Protein AF-A0A0S8H1Z4-F1 (afdb_monomer_lite)

Secondary structure (DSSP, 8-state):
-----PPPPS--HHHHHHHHHTTS---PPP------------------HHHHHHHHHHHHHTTSS--HHHHHHHHHTTS-S-TTSTTTTGGG-TT----HHHHHHHHTT---HHHHHHHHHHHHHHHHHTTPPPPHHHHHHHHHHHTT---HHHHHHHHHHHHHHHHHHHHHHHHHHHHHHHHHHHHHHHHHHHHHHHHHTT-TT-SEEEEEESSTT-BPPPHHHHHTTTT-SS-EEEGGGEEEETTEEEETTT--EEEEEEEPPPEESSSSEEEEEEEEEEETTEEEEEEEEEEEETTEEEEEEEEEEEE-

pLDDT: mean 75.18, std 25.49, range [25.2, 98.44]

Foldseek 3Di:
DDDDDDDDPLDDVVVVVLVVCLLQDDDDDDDDDDDDDDDDDDDDDDDDVVVVVVVVVVVVVVVPDDDPPVVVVVSVVSHPDDPPPSLVSVVPSPLDPDPPVNNVCLVVLNDPLVVLLVLLVVLVVLCVVLVDDDDPVLVVLNVCSVVVNDDGPSSVVSSVVSVVVSVVSVVVVVVVVVVVVVVVVLQVLLVQVVVACVVCLVPPQAQEEEEAEADLPHFFDDPVSVVVCPPPSHHYYYSVQWDDDQFFIAGVVPRGGHKYKYKRDWADPDPFKIWTKIWMDGGPQFTKIWIFIWGQDPNHTDTPDIPDIDHD

Structure (mmCIF, N/CA/C/O backbone):
data_AF-A0A0S8H1Z4-F1
#
_entry.id   AF-A0A0S8H1Z4-F1
#
loop_
_atom_site.group_PDB
_atom_site.id
_atom_site.type_symbol
_atom_site.label_atom_id
_atom_site.label_alt_id
_atom_site.label_comp_id
_atom_site.label_asym_id
_atom_site.label_entity_id
_atom_site.label_seq_id
_atom_site.pdbx_PDB_ins_code
_atom_site.Cartn_x
_atom_site.Cartn_y
_atom_site.Cartn_z
_atom_site.occupancy
_atom_site.B_iso_or_equiv
_atom_site.auth_seq_id
_atom_site.auth_comp_id
_atom_site.auth_asym_id
_atom_site.auth_atom_id
_atom_site.pdbx_PDB_model_num
ATOM 1 N N . MET A 1 1 ? 0.781 28.308 3.110 1.00 36.31 1 MET A N 1
ATOM 2 C CA . MET A 1 1 ? 0.034 27.674 2.003 1.00 36.31 1 MET A CA 1
ATOM 3 C C . MET A 1 1 ? 1.047 27.068 1.045 1.00 36.31 1 MET A C 1
ATOM 5 O O . MET A 1 1 ? 1.850 27.840 0.535 1.00 36.31 1 MET A O 1
ATOM 9 N N . PRO A 1 2 ? 1.102 25.742 0.840 1.00 33.78 2 PRO A N 1
ATOM 10 C CA . PRO A 1 2 ? 1.967 25.184 -0.187 1.00 33.78 2 PRO A CA 1
ATOM 11 C C . PRO A 1 2 ? 1.254 25.283 -1.540 1.00 33.78 2 PRO A C 1
ATOM 13 O O . PRO A 1 2 ? 0.105 24.869 -1.685 1.00 33.78 2 PRO A O 1
ATOM 16 N N . ILE A 1 3 ? 1.931 25.879 -2.516 1.00 30.69 3 ILE A N 1
ATOM 17 C CA . ILE A 1 3 ? 1.475 25.964 -3.903 1.00 30.69 3 ILE A CA 1
ATOM 18 C C . ILE A 1 3 ? 1.702 24.583 -4.526 1.00 30.69 3 ILE A C 1
ATOM 20 O O . ILE A 1 3 ? 2.843 24.185 -4.755 1.00 30.69 3 ILE A O 1
ATOM 24 N N . MET A 1 4 ? 0.625 23.831 -4.761 1.00 26.23 4 MET A N 1
ATOM 25 C CA . MET A 1 4 ? 0.671 22.609 -5.565 1.00 26.23 4 MET A CA 1
ATOM 26 C C . MET A 1 4 ? 0.834 22.995 -7.038 1.00 26.23 4 MET A C 1
ATOM 28 O O . MET A 1 4 ? -0.098 23.507 -7.655 1.00 26.23 4 MET A O 1
ATOM 32 N N . PHE A 1 5 ? 2.013 22.748 -7.609 1.00 28.56 5 PHE A N 1
ATOM 33 C CA . PHE A 1 5 ? 2.191 22.742 -9.058 1.00 28.56 5 PHE A CA 1
ATOM 34 C C . PHE A 1 5 ? 1.727 21.389 -9.599 1.00 28.56 5 PHE A C 1
ATOM 36 O O . PHE A 1 5 ? 2.330 20.359 -9.306 1.00 28.56 5 PHE A O 1
ATOM 43 N N . ALA A 1 6 ? 0.657 21.389 -10.392 1.00 29.44 6 ALA A N 1
ATOM 44 C CA . ALA A 1 6 ? 0.323 20.239 -11.222 1.00 29.44 6 ALA A CA 1
ATOM 45 C C . ALA A 1 6 ? 1.425 20.057 -12.286 1.00 29.44 6 ALA A C 1
ATOM 47 O O . ALA A 1 6 ? 1.816 21.049 -12.916 1.00 29.44 6 ALA A O 1
ATOM 48 N N . PRO A 1 7 ? 1.940 18.835 -12.515 1.00 33.00 7 PRO A N 1
ATOM 49 C CA . PRO A 1 7 ? 2.879 18.600 -13.601 1.00 33.00 7 PRO A CA 1
ATOM 50 C C . PRO A 1 7 ? 2.159 18.841 -14.932 1.00 33.00 7 PRO A C 1
ATOM 52 O O . PRO A 1 7 ? 1.166 18.186 -15.248 1.00 33.00 7 PRO A O 1
ATOM 55 N N . LYS A 1 8 ? 2.638 19.817 -15.712 1.00 32.97 8 LYS A N 1
ATOM 56 C CA . LYS A 1 8 ? 2.191 19.998 -17.098 1.00 32.97 8 LYS A CA 1
ATOM 57 C C . LYS A 1 8 ? 2.641 18.780 -17.916 1.00 32.97 8 LYS A C 1
ATOM 59 O O . LYS A 1 8 ? 3.767 18.322 -17.712 1.00 32.97 8 LYS A O 1
ATOM 64 N N . PRO A 1 9 ? 1.816 18.262 -18.843 1.00 36.47 9 PRO A N 1
ATOM 65 C CA . PRO A 1 9 ? 2.252 17.201 -19.741 1.00 36.47 9 PRO A CA 1
ATOM 66 C C . PRO A 1 9 ? 3.469 17.690 -20.537 1.00 36.47 9 PRO A C 1
ATOM 68 O O . PRO A 1 9 ? 3.437 18.767 -21.130 1.00 36.47 9 PRO A O 1
ATOM 71 N N . LEU A 1 10 ? 4.545 16.898 -20.531 1.00 45.06 10 LEU A N 1
ATOM 72 C CA . LEU A 1 10 ? 5.842 17.212 -21.156 1.00 45.06 10 LEU A CA 1
ATOM 73 C C . LEU A 1 10 ? 5.812 17.238 -22.696 1.00 45.06 10 LEU A C 1
ATOM 75 O O . LEU A 1 10 ? 6.853 17.348 -23.336 1.00 45.06 10 LEU A O 1
ATOM 79 N N . TRP A 1 11 ? 4.628 17.156 -23.297 1.00 42.81 11 TRP A N 1
ATOM 80 C CA . TRP A 1 11 ? 4.446 17.074 -24.735 1.00 42.81 11 TRP A CA 1
ATOM 81 C C . TRP A 1 11 ? 3.221 17.900 -25.113 1.00 42.81 11 TRP A C 1
ATOM 83 O O . TRP A 1 11 ? 2.083 17.478 -24.914 1.00 42.81 11 TRP A O 1
ATOM 93 N N . THR A 1 12 ? 3.445 19.102 -25.640 1.00 42.69 12 THR A N 1
ATOM 94 C CA . THR A 1 12 ? 2.436 19.747 -26.478 1.00 42.69 12 THR A CA 1
ATOM 95 C C . THR A 1 12 ? 2.548 19.138 -27.872 1.00 42.69 12 THR A C 1
ATOM 97 O O . THR A 1 12 ? 3.636 18.763 -28.315 1.00 42.69 12 THR A O 1
ATOM 100 N N . SER A 1 13 ? 1.432 19.045 -28.591 1.00 42.47 13 SER A N 1
ATOM 101 C CA . SER A 1 13 ? 1.369 18.560 -29.978 1.00 42.47 13 SER A CA 1
ATOM 102 C C . SER A 1 13 ? 2.388 19.263 -30.895 1.00 42.47 13 SER A C 1
ATOM 104 O O . SER A 1 13 ? 2.851 18.685 -31.872 1.00 42.47 13 SER A O 1
ATOM 106 N N . ALA A 1 14 ? 2.803 20.481 -30.524 1.00 38.53 14 ALA A N 1
ATOM 107 C CA . ALA A 1 14 ? 3.833 21.272 -31.186 1.00 38.53 14 ALA A CA 1
ATOM 108 C C . ALA A 1 14 ? 5.255 20.670 -31.111 1.00 38.53 14 ALA A C 1
ATOM 110 O O . ALA A 1 14 ? 6.006 20.825 -32.064 1.00 38.53 14 ALA A O 1
ATOM 111 N N . THR A 1 15 ? 5.634 19.949 -30.046 1.00 45.47 15 THR A N 1
ATOM 112 C CA . THR A 1 15 ? 6.976 19.332 -29.922 1.00 45.47 15 THR A CA 1
ATOM 113 C C . THR A 1 15 ? 7.115 18.084 -30.798 1.00 45.47 15 THR A C 1
ATOM 115 O O . THR A 1 15 ? 8.169 17.846 -31.381 1.00 45.47 15 THR A O 1
ATOM 118 N N . LEU A 1 16 ? 6.034 17.310 -30.947 1.00 42.97 16 LEU A N 1
ATOM 119 C CA . LEU A 1 16 ? 5.961 16.196 -31.902 1.00 42.97 16 LEU A CA 1
ATOM 120 C C . LEU A 1 16 ? 5.861 16.699 -33.346 1.00 42.97 16 LEU A C 1
ATOM 122 O O . LEU A 1 16 ? 6.481 16.114 -34.227 1.00 42.97 16 LEU A O 1
ATOM 126 N N . ALA A 1 17 ? 5.150 17.808 -33.576 1.00 39.56 17 ALA A N 1
ATOM 127 C CA . ALA A 1 17 ? 5.104 18.468 -34.877 1.00 39.56 17 ALA A CA 1
ATOM 128 C C . ALA A 1 17 ? 6.456 19.082 -35.263 1.00 39.56 17 ALA A C 1
ATOM 130 O O . ALA A 1 17 ? 6.818 19.000 -36.422 1.00 39.56 17 ALA A O 1
ATOM 131 N N . ALA A 1 18 ? 7.242 19.621 -34.326 1.00 38.94 18 ALA A N 1
ATOM 132 C CA . ALA A 1 18 ? 8.599 20.099 -34.599 1.00 38.94 18 ALA A CA 1
ATOM 133 C C . ALA A 1 18 ? 9.566 18.942 -34.893 1.00 38.94 18 ALA A C 1
ATOM 135 O O . ALA A 1 18 ? 10.345 19.038 -35.826 1.00 38.94 18 ALA A O 1
ATOM 136 N N . LEU A 1 19 ? 9.463 17.805 -34.193 1.00 43.06 19 LEU A N 1
ATOM 137 C CA . LEU A 1 19 ? 10.219 16.591 -34.534 1.00 43.06 19 LEU A CA 1
ATOM 138 C C . LEU A 1 19 ? 9.810 16.021 -35.901 1.00 43.06 19 LEU A C 1
ATOM 140 O O . LEU A 1 19 ? 10.665 15.525 -36.623 1.00 43.06 19 LEU A O 1
ATOM 144 N N . ALA A 1 20 ? 8.531 16.127 -36.272 1.00 37.19 20 ALA A N 1
ATOM 145 C CA . ALA A 1 20 ? 8.046 15.772 -37.601 1.00 37.19 20 ALA A CA 1
ATOM 146 C C . ALA A 1 20 ? 8.493 16.790 -38.667 1.00 37.19 20 ALA A C 1
ATOM 148 O O . ALA A 1 20 ? 8.980 16.374 -39.700 1.00 37.19 20 ALA A O 1
ATOM 149 N N . VAL A 1 21 ? 8.444 18.101 -38.414 1.00 35.44 21 VAL A N 1
ATOM 150 C CA . VAL A 1 21 ? 8.862 19.168 -39.346 1.00 35.44 21 VAL A CA 1
ATOM 151 C C . VAL A 1 21 ? 10.390 19.220 -39.519 1.00 35.44 21 VAL A C 1
ATOM 153 O O . VAL A 1 21 ? 10.848 19.361 -40.649 1.00 35.44 21 VAL A O 1
ATOM 156 N N . CYS A 1 22 ? 11.185 18.952 -38.474 1.00 39.03 22 CYS A N 1
ATOM 157 C CA . CYS A 1 22 ? 12.636 18.696 -38.560 1.00 39.03 22 CYS A CA 1
ATOM 158 C C . CYS A 1 22 ? 12.974 17.434 -39.377 1.00 39.03 22 CYS A C 1
ATOM 160 O O . CYS A 1 22 ? 14.101 17.281 -39.847 1.00 39.03 22 CYS A O 1
ATOM 162 N N . LEU A 1 23 ? 12.011 16.518 -39.526 1.00 38.41 23 LEU A N 1
ATOM 163 C CA . LEU A 1 23 ? 12.091 15.334 -40.385 1.00 38.41 23 LEU A CA 1
ATOM 164 C C . LEU A 1 23 ? 11.397 15.538 -41.750 1.00 38.41 23 LEU A C 1
ATOM 166 O O . LEU A 1 23 ? 11.469 14.642 -42.583 1.00 38.41 23 LEU A O 1
ATOM 170 N N . CYS A 1 24 ? 10.750 16.686 -41.994 1.00 34.00 24 CYS A N 1
ATOM 171 C CA . CYS A 1 24 ? 9.917 16.963 -43.176 1.00 34.00 24 CYS A CA 1
ATOM 172 C C . CYS A 1 24 ? 10.340 18.256 -43.904 1.00 34.00 24 CYS A C 1
ATOM 174 O O . CYS A 1 24 ? 9.485 18.994 -44.389 1.00 34.00 24 CYS A O 1
ATOM 176 N N . GLY A 1 25 ? 11.643 18.557 -43.946 1.00 37.69 25 GLY A N 1
ATOM 177 C CA . GLY A 1 25 ? 12.196 19.810 -44.473 1.00 37.69 25 GLY A CA 1
ATOM 178 C C . GLY A 1 25 ? 11.542 20.311 -45.770 1.00 37.69 25 GLY A C 1
ATOM 179 O O . GLY A 1 25 ? 11.656 19.681 -46.817 1.00 37.69 25 GLY A O 1
ATOM 180 N N . CYS A 1 26 ? 10.916 21.490 -45.701 1.00 34.69 26 CYS A N 1
ATOM 181 C CA . CYS A 1 26 ? 10.432 22.239 -46.860 1.00 34.69 26 CYS A CA 1
ATOM 182 C C . CYS A 1 26 ? 10.845 23.717 -46.759 1.00 34.69 26 CYS A C 1
ATOM 184 O O . CYS A 1 26 ? 10.429 24.430 -45.848 1.00 34.69 26 CYS A O 1
ATOM 186 N N . GLY A 1 27 ? 11.606 24.181 -47.756 1.00 31.84 27 GLY A N 1
ATOM 187 C CA . GLY A 1 27 ? 11.825 25.583 -48.121 1.00 31.84 27 GLY A CA 1
ATOM 188 C C . GLY A 1 27 ? 12.090 25.684 -49.637 1.00 31.84 27 GLY A C 1
ATOM 189 O O . GLY A 1 27 ? 12.675 24.759 -50.199 1.00 31.84 27 GLY A O 1
ATOM 190 N N . PRO A 1 28 ? 11.619 26.737 -50.336 1.00 35.72 28 PRO A N 1
ATOM 191 C CA . PRO A 1 28 ? 11.329 26.672 -51.767 1.00 35.72 28 PRO A CA 1
ATOM 192 C C . PRO A 1 28 ? 12.545 26.915 -52.671 1.00 35.72 28 PRO A C 1
ATOM 194 O O . PRO A 1 28 ? 13.402 27.757 -52.407 1.00 35.72 28 PRO A O 1
ATOM 197 N N . SER A 1 29 ? 12.544 26.230 -53.813 1.00 40.09 29 SER A N 1
ATOM 198 C CA . SER A 1 29 ? 13.378 26.514 -54.981 1.00 40.09 29 SER A CA 1
ATOM 199 C C . SER A 1 29 ? 13.126 27.931 -55.519 1.00 40.09 29 SER A C 1
ATOM 201 O O . SER A 1 29 ? 11.990 28.274 -55.853 1.00 40.09 29 SER A O 1
ATOM 203 N N . GLN A 1 30 ? 14.182 28.744 -55.640 1.00 33.53 30 GLN A N 1
ATOM 204 C CA . GLN A 1 30 ? 14.131 30.048 -56.315 1.00 33.53 30 GLN A CA 1
ATOM 205 C C . GLN A 1 30 ? 13.804 29.913 -57.810 1.00 33.53 30 GLN A C 1
ATOM 207 O O . GLN A 1 30 ? 14.269 28.978 -58.468 1.00 33.53 30 GLN A O 1
ATOM 212 N N . PRO A 1 31 ? 13.168 30.951 -58.384 1.00 40.97 31 PRO A N 1
ATOM 213 C CA . PRO A 1 31 ? 13.821 31.596 -59.518 1.00 40.97 31 PRO A CA 1
ATOM 214 C C . PRO A 1 31 ? 13.916 33.130 -59.397 1.00 40.97 31 PRO A C 1
ATOM 216 O O . PRO A 1 31 ? 13.073 33.792 -58.806 1.00 40.97 31 PRO A O 1
ATOM 219 N N . ALA A 1 32 ? 14.996 33.639 -59.997 1.00 33.12 32 ALA A N 1
ATOM 220 C CA . ALA A 1 32 ? 15.238 34.946 -60.619 1.00 33.12 32 ALA A CA 1
ATOM 221 C C . ALA A 1 32 ? 14.556 36.238 -60.091 1.00 33.12 32 ALA A C 1
ATOM 223 O O . ALA A 1 32 ? 13.355 36.433 -60.211 1.00 33.12 32 ALA A O 1
ATOM 224 N N . ALA A 1 33 ? 15.432 37.182 -59.711 1.00 38.94 33 ALA A N 1
ATOM 225 C CA . ALA A 1 33 ? 15.378 38.643 -59.885 1.00 38.94 33 ALA A CA 1
ATOM 226 C C . ALA A 1 33 ? 14.105 39.423 -59.488 1.00 38.94 33 ALA A C 1
ATOM 228 O O . ALA A 1 33 ? 13.127 39.412 -60.219 1.00 38.94 33 ALA A O 1
ATOM 229 N N . TYR A 1 34 ? 14.211 40.284 -58.462 1.00 27.42 34 TYR A N 1
ATOM 230 C CA . TYR A 1 34 ? 13.678 41.659 -58.497 1.00 27.42 34 TYR A CA 1
ATOM 231 C C . TYR A 1 34 ? 14.349 42.552 -57.431 1.00 27.42 34 TYR A C 1
ATOM 233 O O . TYR A 1 34 ? 14.737 42.093 -56.359 1.00 27.42 34 TYR A O 1
ATOM 241 N N . GLN A 1 35 ? 14.546 43.824 -57.781 1.00 31.52 35 GLN A N 1
ATOM 242 C CA . GLN A 1 35 ? 15.277 44.854 -57.035 1.00 31.52 35 GLN A CA 1
ATOM 243 C C . GLN A 1 35 ? 14.472 45.495 -55.880 1.00 31.52 35 GLN A C 1
ATOM 245 O O . GLN A 1 35 ? 13.276 45.717 -56.003 1.00 31.52 35 GLN A O 1
ATOM 250 N N . ALA A 1 36 ? 15.221 45.897 -54.843 1.00 30.98 36 ALA A N 1
ATOM 251 C CA . ALA A 1 36 ? 15.120 47.110 -54.008 1.00 30.98 36 ALA A CA 1
ATOM 252 C C . ALA A 1 36 ? 13.867 47.446 -53.139 1.00 30.98 36 ALA A C 1
ATOM 254 O O . ALA A 1 36 ? 12.886 48.000 -53.618 1.00 30.98 36 ALA A O 1
ATOM 255 N N . ALA A 1 37 ? 14.114 47.373 -51.814 1.00 25.20 37 ALA A N 1
ATOM 256 C CA . ALA A 1 37 ? 13.862 48.391 -50.761 1.00 25.20 37 ALA A CA 1
ATOM 257 C C . ALA A 1 37 ? 12.435 48.508 -50.117 1.00 25.20 37 ALA A C 1
ATOM 259 O O . ALA A 1 37 ? 11.524 47.811 -50.541 1.00 25.20 37 ALA A O 1
ATOM 260 N N . PRO A 1 38 ? 12.247 49.246 -48.988 1.00 59.31 38 PRO A N 1
ATOM 261 C CA . PRO A 1 38 ? 12.007 48.667 -47.648 1.00 59.31 38 PRO A CA 1
ATOM 262 C C . PRO A 1 38 ? 10.693 49.139 -46.958 1.00 59.31 38 PRO A C 1
ATOM 264 O O . PRO A 1 38 ? 10.140 50.146 -47.374 1.00 59.31 38 PRO A O 1
ATOM 267 N N . TYR A 1 39 ? 10.240 48.460 -45.880 1.00 31.27 39 TYR A N 1
ATOM 268 C CA . TYR A 1 39 ? 9.618 48.984 -44.622 1.00 31.27 39 TYR A CA 1
ATOM 269 C C . TYR A 1 39 ? 8.621 48.009 -43.924 1.00 31.27 39 TYR A C 1
ATOM 271 O O . TYR A 1 39 ? 7.648 47.567 -44.516 1.00 31.27 39 TYR A O 1
ATOM 279 N N . TYR A 1 40 ? 8.894 47.759 -42.631 1.00 30.03 40 TYR A N 1
ATOM 280 C CA . TYR A 1 40 ? 8.049 47.689 -41.409 1.00 30.03 40 TYR A CA 1
ATOM 281 C C . TYR A 1 40 ? 6.669 46.974 -41.278 1.00 30.03 40 TYR A C 1
ATOM 283 O O . TYR A 1 40 ? 5.710 47.272 -41.976 1.00 30.03 40 TYR A O 1
ATOM 291 N N . LEU A 1 41 ? 6.582 46.272 -40.124 1.00 28.70 41 LEU A N 1
ATOM 292 C CA . LEU A 1 41 ? 5.472 46.057 -39.157 1.00 28.70 41 LEU A CA 1
ATOM 293 C C . LEU A 1 41 ? 4.350 45.032 -39.417 1.00 28.70 41 LEU A C 1
ATOM 295 O O . LEU A 1 41 ? 3.537 45.182 -40.318 1.00 28.70 41 LEU A O 1
ATOM 299 N N . GLY A 1 42 ? 4.186 44.127 -38.437 1.00 25.78 42 GLY A N 1
ATOM 300 C CA . GLY A 1 42 ? 2.863 43.691 -37.970 1.00 25.78 42 GLY A CA 1
ATOM 301 C C . GLY A 1 42 ? 2.701 42.194 -37.707 1.00 25.78 42 GLY A C 1
ATOM 302 O O . GLY A 1 42 ? 2.303 41.453 -38.594 1.00 25.78 42 GLY A O 1
ATOM 303 N N . GLN A 1 43 ? 2.922 41.754 -36.465 1.00 36.97 43 GLN A N 1
ATOM 304 C CA . GLN A 1 43 ? 2.370 40.491 -35.966 1.00 36.97 43 GLN A CA 1
ATOM 305 C C . GLN A 1 43 ? 0.834 40.563 -35.950 1.00 36.97 43 GLN A C 1
ATOM 307 O O . GLN A 1 43 ? 0.282 41.433 -35.278 1.00 36.97 43 GLN A O 1
ATOM 312 N N . GLN A 1 44 ? 0.149 39.611 -36.586 1.00 27.61 44 GLN A N 1
ATOM 313 C CA . GLN A 1 44 ? -1.204 39.210 -36.191 1.00 27.61 44 GLN A CA 1
ATOM 314 C C . GLN A 1 44 ? -1.334 37.687 -36.268 1.00 27.61 44 GLN A C 1
ATOM 316 O O . GLN A 1 44 ? -1.214 37.082 -37.329 1.00 27.61 44 GLN A O 1
ATOM 321 N N . SER A 1 45 ? -1.568 37.069 -35.110 1.00 33.56 45 SER A N 1
ATOM 322 C CA . SER A 1 45 ? -2.013 35.686 -34.995 1.00 33.56 45 SER A CA 1
ATOM 323 C C . SER A 1 45 ? -3.505 35.612 -35.314 1.00 33.56 45 SER A C 1
ATOM 325 O O . SER A 1 45 ? -4.306 36.227 -34.609 1.00 33.56 45 SER A O 1
ATOM 327 N N . VAL A 1 46 ? -3.889 34.821 -36.312 1.00 31.09 46 VAL A N 1
ATOM 328 C CA . VAL A 1 46 ? -5.284 34.416 -36.518 1.00 31.09 46 VAL A CA 1
ATOM 329 C C . VAL A 1 46 ? -5.380 32.927 -36.203 1.00 31.09 46 VAL A C 1
ATOM 331 O O . VAL A 1 46 ? -4.903 32.089 -36.961 1.00 31.09 46 VAL A O 1
ATOM 334 N N . GLN A 1 47 ? -5.972 32.601 -35.052 1.00 44.50 47 GLN A N 1
ATOM 335 C CA . GLN A 1 47 ? -6.497 31.268 -34.770 1.00 44.50 47 GLN A CA 1
ATOM 336 C C . GLN A 1 47 ? -7.965 31.257 -35.205 1.00 44.50 47 GLN A C 1
ATOM 338 O O . GLN A 1 47 ? -8.803 31.823 -34.508 1.00 44.50 47 GLN A O 1
ATOM 343 N N . SER A 1 48 ? -8.278 30.646 -36.353 1.00 36.50 48 SER A N 1
ATOM 344 C CA . SER A 1 48 ? -9.664 30.285 -36.679 1.00 36.50 48 SER A CA 1
ATOM 345 C C . SER A 1 48 ? -9.900 28.810 -36.308 1.00 36.50 48 SER A C 1
ATOM 347 O O . SER A 1 48 ? -9.223 27.934 -36.854 1.00 36.50 48 SER A O 1
ATOM 349 N N . PRO A 1 49 ? -10.856 28.509 -35.407 1.00 42.34 49 PRO A N 1
ATOM 350 C CA . PRO A 1 49 ? -11.304 27.147 -35.088 1.00 42.34 49 PRO A CA 1
ATOM 351 C C . PRO A 1 49 ? -11.859 26.368 -36.293 1.00 42.34 49 PRO A C 1
ATOM 353 O O . PRO A 1 49 ? -11.912 25.138 -36.263 1.00 42.34 49 PRO A O 1
ATOM 356 N N . GLU A 1 50 ? -12.243 27.062 -37.366 1.00 40.72 50 GLU A N 1
ATOM 357 C CA . GLU A 1 50 ? -12.842 26.465 -38.566 1.00 40.72 50 GLU A CA 1
ATOM 358 C C . GLU A 1 50 ? -11.801 25.678 -39.381 1.00 40.72 50 GLU A C 1
ATOM 360 O O . GLU A 1 50 ? -12.119 24.627 -39.934 1.00 40.72 50 GLU A O 1
ATOM 365 N N . LEU A 1 51 ? -10.530 26.104 -39.360 1.00 40.47 51 LEU A N 1
ATOM 366 C CA . LEU A 1 51 ? -9.413 25.370 -39.972 1.00 40.47 51 LEU A CA 1
ATOM 367 C C . LEU A 1 51 ? -9.058 24.090 -39.201 1.00 40.47 51 LEU A C 1
ATOM 369 O O . LEU A 1 51 ? -8.642 23.106 -39.804 1.00 40.47 51 LEU A O 1
ATOM 373 N N . ILE A 1 52 ? -9.266 24.075 -37.880 1.00 41.22 52 ILE A N 1
ATOM 374 C CA . ILE A 1 52 ? -9.012 22.897 -37.037 1.00 41.22 52 ILE A CA 1
ATOM 375 C C . ILE A 1 52 ? -10.113 21.847 -37.240 1.00 41.22 52 ILE A C 1
ATOM 377 O O . ILE A 1 52 ? -9.808 20.662 -37.332 1.00 41.22 52 ILE A O 1
ATOM 381 N N . SER A 1 53 ? -11.378 22.262 -37.390 1.00 42.16 53 SER A N 1
ATOM 382 C CA . SER A 1 53 ? -12.463 21.335 -37.757 1.00 42.16 53 SER A CA 1
ATOM 383 C C . SER A 1 53 ? -12.318 20.786 -39.177 1.00 42.16 53 SER A C 1
ATOM 385 O O . SER A 1 53 ? -12.531 19.594 -39.380 1.00 42.16 53 SER A O 1
ATOM 387 N N . ALA A 1 54 ? -11.896 21.605 -40.148 1.00 40.19 54 ALA A N 1
ATOM 388 C CA . ALA A 1 54 ? -11.644 21.137 -41.513 1.00 40.19 54 ALA A CA 1
ATOM 389 C C . ALA A 1 54 ? -10.465 20.146 -41.591 1.00 40.19 54 ALA A C 1
ATOM 391 O O . ALA A 1 54 ? -10.521 19.193 -42.367 1.00 40.19 54 ALA A O 1
ATOM 392 N N . TYR A 1 55 ? -9.435 20.335 -40.757 1.00 38.03 55 TYR A N 1
ATOM 393 C CA . TYR A 1 55 ? -8.280 19.438 -40.655 1.00 38.03 55 TYR A CA 1
ATOM 394 C C . TYR A 1 55 ? -8.614 18.113 -39.952 1.00 38.03 55 TYR A C 1
ATOM 396 O O . TYR A 1 55 ? -8.156 17.058 -40.371 1.00 38.03 55 TYR A O 1
ATOM 404 N N . LEU A 1 56 ? -9.451 18.131 -38.908 1.00 41.28 56 LEU A N 1
ATOM 405 C CA . LEU A 1 56 ? -9.866 16.899 -38.225 1.00 41.28 56 LEU A CA 1
ATOM 406 C C . LEU A 1 56 ? -10.854 16.072 -39.063 1.00 41.28 56 LEU A C 1
ATOM 408 O O . LEU A 1 56 ? -10.740 14.851 -39.084 1.00 41.28 56 LEU A O 1
ATOM 412 N N . ALA A 1 57 ? -11.734 16.720 -39.834 1.00 43.81 57 ALA A N 1
ATOM 413 C CA . ALA A 1 57 ? -12.619 16.029 -40.775 1.00 43.81 57 ALA A CA 1
ATOM 414 C C . ALA A 1 57 ? -11.848 15.329 -41.914 1.00 43.81 57 ALA A C 1
ATOM 416 O O . ALA A 1 57 ? -12.226 14.242 -42.332 1.00 43.81 57 ALA A O 1
ATOM 417 N N . THR A 1 58 ? -10.724 15.898 -42.370 1.00 40.75 58 THR A N 1
ATOM 418 C CA . THR A 1 58 ? -9.861 15.250 -43.378 1.00 40.75 58 THR A CA 1
ATOM 419 C C . THR A 1 58 ? -9.049 14.086 -42.809 1.00 40.75 58 THR A C 1
ATOM 421 O O . THR A 1 58 ? -8.712 13.167 -43.548 1.00 40.75 58 THR A O 1
ATOM 424 N N . VAL A 1 59 ? -8.746 14.084 -41.508 1.00 40.50 59 VAL A N 1
ATOM 425 C CA . VAL A 1 59 ? -8.026 12.981 -40.848 1.00 40.50 59 VAL A CA 1
ATOM 426 C C . VAL A 1 59 ? -8.943 11.781 -40.578 1.00 40.50 59 VAL A C 1
ATOM 428 O O . VAL A 1 59 ? -8.479 10.647 -40.699 1.00 40.50 59 VAL A O 1
ATOM 431 N N . ASP A 1 60 ? -10.227 12.009 -40.283 1.00 37.62 60 ASP A N 1
ATOM 432 C CA . ASP A 1 60 ? -11.210 10.929 -40.101 1.00 37.62 60 ASP A CA 1
ATOM 433 C C . ASP A 1 60 ? -11.619 10.274 -41.437 1.00 37.62 60 ASP A C 1
ATOM 435 O O . ASP A 1 60 ? -11.755 9.051 -41.490 1.00 37.62 60 ASP A O 1
ATOM 439 N N . ASP A 1 61 ? -11.698 11.032 -42.539 1.00 39.12 61 ASP A N 1
ATOM 440 C CA . ASP A 1 61 ? -11.945 10.463 -43.877 1.00 39.12 61 ASP A CA 1
ATOM 441 C C . ASP A 1 61 ? -10.729 9.672 -44.422 1.00 39.12 61 ASP A C 1
ATOM 443 O O . ASP A 1 61 ? -10.894 8.699 -45.155 1.00 39.12 61 ASP A O 1
ATOM 447 N N . LEU A 1 62 ? -9.495 10.002 -44.007 1.00 37.56 62 LEU A N 1
ATOM 448 C CA . LEU A 1 62 ? -8.263 9.269 -44.370 1.00 37.56 62 LEU A CA 1
ATOM 449 C C . LEU A 1 62 ? -8.010 8.001 -43.527 1.00 37.56 62 LEU A C 1
ATOM 451 O O . LEU A 1 62 ? -7.011 7.297 -43.731 1.00 37.56 62 LEU A O 1
ATOM 455 N N . ALA A 1 63 ? -8.879 7.709 -42.557 1.00 41.09 63 ALA A N 1
ATOM 456 C CA . ALA A 1 63 ? -8.832 6.491 -41.750 1.00 41.09 63 ALA A CA 1
ATOM 457 C C . ALA A 1 63 ? -9.694 5.349 -42.324 1.00 41.09 63 ALA A C 1
ATOM 459 O O . ALA A 1 63 ? -9.644 4.243 -41.785 1.00 41.09 63 ALA A O 1
ATOM 460 N N . ALA A 1 64 ? -10.461 5.599 -43.394 1.00 41.56 64 ALA A N 1
ATOM 461 C CA . ALA A 1 64 ? -11.471 4.670 -43.902 1.00 41.56 64 ALA A CA 1
ATOM 462 C C . ALA A 1 64 ? -11.025 3.752 -45.058 1.00 41.56 64 ALA A C 1
ATOM 464 O O . ALA A 1 64 ? -11.722 2.772 -45.307 1.00 41.56 64 ALA A O 1
ATOM 465 N N . ASP A 1 65 ? -9.878 3.992 -45.708 1.00 42.53 65 ASP A N 1
ATOM 466 C CA . ASP A 1 65 ? -9.420 3.166 -46.837 1.00 42.53 65 ASP A CA 1
ATOM 467 C C . ASP A 1 65 ? -8.085 2.441 -46.564 1.00 42.53 65 ASP A C 1
ATOM 469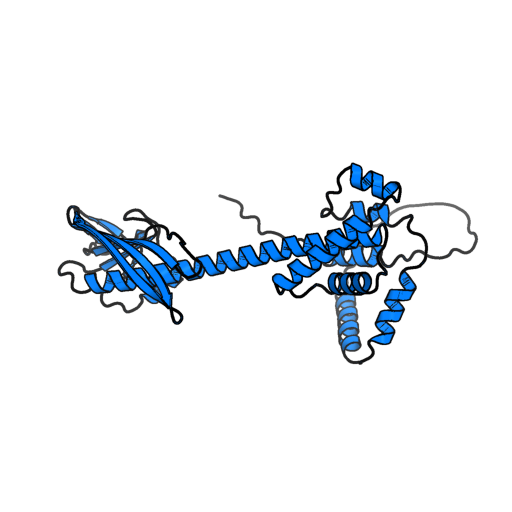 O O . ASP A 1 65 ? -7.061 3.034 -46.205 1.00 42.53 65 ASP A O 1
ATOM 473 N N . ASP A 1 66 ? -8.128 1.117 -46.739 1.00 49.84 66 ASP A N 1
ATOM 474 C CA . ASP A 1 66 ? -7.035 0.152 -46.606 1.00 49.84 66 ASP A CA 1
ATOM 475 C C . ASP A 1 66 ? -6.024 0.276 -47.765 1.00 49.84 66 ASP A C 1
ATOM 477 O O . ASP A 1 66 ? -6.165 -0.406 -48.774 1.00 49.84 66 ASP A O 1
ATOM 481 N N . GLU A 1 67 ? -4.949 1.061 -47.619 1.00 46.84 67 GLU A N 1
ATOM 482 C CA . GLU A 1 67 ? -3.686 0.784 -48.334 1.00 46.84 67 GLU A CA 1
ATOM 483 C C . GLU A 1 67 ? -2.429 1.172 -47.517 1.00 46.84 67 GLU A C 1
ATOM 485 O O . GLU A 1 67 ? -2.043 2.343 -47.444 1.00 46.84 67 GLU A O 1
ATOM 490 N N . PRO A 1 68 ? -1.723 0.199 -46.906 1.00 49.28 68 PRO A N 1
ATOM 491 C CA . PRO A 1 68 ? -0.504 0.454 -46.130 1.00 49.28 68 PRO A CA 1
ATOM 492 C C . PRO A 1 68 ? 0.738 0.784 -46.984 1.00 49.28 68 PRO A C 1
ATOM 494 O O . PRO A 1 68 ? 1.674 1.394 -46.470 1.00 49.28 68 PRO A O 1
ATOM 497 N N . ALA A 1 69 ? 0.755 0.439 -48.276 1.00 44.25 69 ALA A N 1
ATOM 498 C CA . ALA A 1 69 ? 1.931 0.592 -49.144 1.00 44.25 69 ALA A CA 1
ATOM 499 C C . ALA A 1 69 ? 2.186 2.046 -49.602 1.00 44.25 69 ALA A C 1
ATOM 501 O O . ALA A 1 69 ? 3.338 2.469 -49.733 1.00 44.25 69 ALA A O 1
ATOM 502 N N . ALA A 1 70 ? 1.131 2.849 -49.781 1.00 45.03 70 ALA A N 1
ATOM 503 C CA . ALA A 1 70 ? 1.266 4.263 -50.144 1.00 45.03 70 ALA A CA 1
ATOM 504 C C . ALA A 1 70 ? 1.888 5.097 -49.003 1.00 45.03 70 ALA A C 1
ATOM 506 O O . ALA A 1 70 ? 2.707 5.979 -49.256 1.00 45.03 70 ALA A O 1
ATOM 507 N N . ARG A 1 71 ? 1.590 4.749 -47.739 1.00 47.56 71 ARG A N 1
ATOM 508 C CA . ARG A 1 71 ? 2.128 5.423 -46.540 1.00 47.56 71 ARG A CA 1
ATOM 509 C C . ARG A 1 71 ? 3.613 5.147 -46.286 1.00 47.56 71 ARG A C 1
ATOM 511 O O . ARG A 1 71 ? 4.294 6.003 -45.729 1.00 47.56 71 ARG A O 1
ATOM 518 N N . GLU A 1 72 ? 4.132 3.979 -46.669 1.00 42.72 72 GLU A N 1
ATOM 519 C CA . GLU A 1 72 ? 5.570 3.680 -46.542 1.00 42.72 72 GLU A CA 1
ATOM 520 C C . GLU A 1 72 ? 6.400 4.404 -47.608 1.00 42.72 72 GLU A C 1
ATOM 522 O O . GLU A 1 72 ? 7.465 4.931 -47.293 1.00 42.72 72 GLU A O 1
ATOM 527 N N . THR A 1 73 ? 5.864 4.535 -48.825 1.00 39.97 73 THR A N 1
ATOM 528 C CA . THR A 1 73 ? 6.542 5.212 -49.944 1.00 39.97 73 THR A CA 1
ATOM 529 C C . THR A 1 73 ? 6.682 6.726 -49.706 1.00 39.97 73 THR A C 1
ATOM 531 O O . THR A 1 73 ? 7.710 7.318 -50.032 1.00 39.97 73 THR A O 1
ATOM 534 N N . GLU A 1 74 ? 5.691 7.353 -49.062 1.00 38.56 74 GLU A N 1
ATOM 535 C CA . GLU A 1 74 ? 5.725 8.777 -48.681 1.00 38.56 74 GLU A CA 1
ATOM 536 C C . GLU A 1 74 ? 6.711 9.067 -47.528 1.00 38.56 74 GLU A C 1
ATOM 538 O O . GLU A 1 74 ? 7.320 10.138 -47.476 1.00 38.56 74 GLU A O 1
ATOM 543 N N . LEU A 1 75 ? 6.937 8.091 -46.635 1.00 40.03 75 LEU A N 1
ATOM 544 C CA . LEU A 1 75 ? 7.985 8.161 -45.608 1.00 40.03 75 LEU A CA 1
ATOM 545 C C . LEU A 1 75 ? 9.393 7.893 -46.171 1.00 40.03 75 LEU A C 1
ATOM 547 O O . LEU A 1 75 ? 10.359 8.451 -45.648 1.00 40.03 75 LEU A O 1
ATOM 551 N N . ASP A 1 76 ? 9.523 7.061 -47.211 1.00 34.44 76 ASP A N 1
ATOM 552 C CA . ASP A 1 76 ? 10.811 6.713 -47.829 1.00 34.44 76 ASP A CA 1
ATOM 553 C C . ASP A 1 76 ? 11.367 7.818 -48.747 1.00 34.44 76 ASP A C 1
ATOM 555 O O . ASP A 1 76 ? 12.574 8.064 -48.738 1.00 34.44 76 ASP A O 1
ATOM 559 N N . CYS A 1 77 ? 10.523 8.554 -49.483 1.00 34.31 77 CYS A N 1
ATOM 560 C CA . CYS A 1 77 ? 10.983 9.636 -50.370 1.00 34.31 77 CYS A CA 1
ATOM 561 C C . CYS A 1 77 ? 11.528 10.884 -49.640 1.00 34.31 77 CYS A C 1
ATOM 563 O O . CYS A 1 77 ? 12.261 11.668 -50.242 1.00 34.31 77 CYS A O 1
ATOM 565 N N . CYS A 1 78 ? 11.220 11.076 -48.354 1.00 34.81 78 CYS A N 1
ATOM 566 C CA . CYS A 1 78 ? 11.608 12.270 -47.590 1.00 34.81 78 CYS A CA 1
ATOM 567 C C . CYS A 1 78 ? 13.032 12.218 -46.988 1.00 34.81 78 CYS A C 1
ATOM 569 O O . CYS A 1 78 ? 13.471 13.191 -46.376 1.00 34.81 78 CYS A O 1
ATOM 571 N N . LEU A 1 79 ? 13.774 11.109 -47.125 1.00 43.53 79 LEU A N 1
ATOM 572 C CA . LEU A 1 79 ? 14.958 10.829 -46.292 1.00 43.53 79 LEU A CA 1
ATOM 573 C C . LEU A 1 79 ? 16.341 10.940 -46.979 1.00 43.53 79 LEU A C 1
ATOM 575 O O . LEU A 1 79 ? 17.339 10.669 -46.301 1.00 43.53 79 LEU A O 1
ATOM 579 N N . ASP A 1 80 ? 16.451 11.356 -48.251 1.00 34.81 80 ASP A N 1
ATOM 580 C CA . ASP A 1 80 ? 17.685 11.152 -49.049 1.00 34.81 80 ASP A CA 1
ATOM 581 C C . ASP A 1 80 ? 18.568 12.378 -49.399 1.00 34.81 80 ASP A C 1
ATOM 583 O O . ASP A 1 80 ? 19.580 12.207 -50.078 1.00 34.81 80 ASP A O 1
ATOM 587 N N . LEU A 1 81 ? 18.320 13.604 -48.902 1.00 37.22 81 LEU A N 1
ATOM 588 C CA . LEU A 1 81 ? 19.205 14.757 -49.194 1.00 37.22 81 LEU A CA 1
ATOM 589 C C . LEU A 1 81 ? 19.647 15.580 -47.957 1.00 37.22 81 LEU A C 1
ATOM 591 O O . LEU A 1 81 ? 18.875 16.286 -47.323 1.00 37.22 81 LEU A O 1
ATOM 595 N N . THR A 1 82 ? 20.961 15.497 -47.690 1.00 40.41 82 THR A N 1
ATOM 596 C CA . THR A 1 82 ? 21.878 16.387 -46.927 1.00 40.41 82 THR A CA 1
ATOM 597 C C . THR A 1 82 ? 21.636 16.671 -45.429 1.00 40.41 82 THR A C 1
ATOM 599 O O . THR A 1 82 ? 20.886 17.546 -45.022 1.00 40.41 82 THR A O 1
ATOM 602 N N . CYS A 1 83 ? 22.452 16.003 -44.603 1.00 40.12 83 CYS A N 1
ATOM 603 C CA . CYS A 1 83 ? 22.478 15.954 -43.132 1.00 40.12 83 CYS A CA 1
ATOM 604 C C . CYS A 1 83 ? 23.039 17.212 -42.405 1.00 40.12 83 CYS A C 1
ATOM 606 O O . CYS A 1 83 ? 23.518 17.097 -41.276 1.00 40.12 83 CYS A O 1
ATOM 608 N N . GLY A 1 84 ? 23.066 18.386 -43.046 1.00 39.28 84 GLY A N 1
ATOM 609 C CA . GLY A 1 84 ? 23.819 19.558 -42.563 1.00 39.28 84 GLY A CA 1
ATOM 610 C C . GLY A 1 84 ? 23.065 20.509 -41.625 1.00 39.28 84 GLY A C 1
ATOM 611 O O . GLY A 1 84 ? 23.669 21.042 -40.698 1.00 39.28 84 GLY A O 1
ATOM 612 N N . GLU A 1 85 ? 21.761 20.711 -41.834 1.00 39.69 85 GLU A N 1
ATOM 613 C CA . GLU A 1 85 ? 21.014 21.816 -41.199 1.00 39.69 85 GLU A CA 1
ATOM 614 C C . GLU A 1 85 ? 20.104 21.368 -40.036 1.00 39.69 85 GLU A C 1
ATOM 616 O O . GLU A 1 85 ? 19.856 22.137 -39.111 1.00 39.69 85 GLU A O 1
ATOM 621 N N . SER A 1 86 ? 19.724 20.087 -39.974 1.00 46.34 86 SER A N 1
ATOM 622 C CA . SER A 1 86 ? 18.844 19.515 -38.933 1.00 46.34 86 SER A CA 1
ATOM 623 C C . SER A 1 86 ? 19.474 19.425 -37.530 1.00 46.34 86 SER A C 1
ATOM 625 O O . SER A 1 86 ? 18.798 19.102 -36.554 1.00 46.34 86 SER A O 1
ATOM 627 N N . VAL A 1 87 ? 20.781 19.680 -37.405 1.00 42.12 87 VAL A N 1
ATOM 628 C CA . VAL A 1 87 ? 21.520 19.582 -36.132 1.00 42.12 87 VAL A CA 1
ATOM 629 C C . VAL A 1 87 ? 21.198 20.749 -35.193 1.00 42.12 87 VAL A C 1
ATOM 631 O O . VAL A 1 87 ? 21.206 20.557 -33.981 1.00 42.12 87 VAL A O 1
ATOM 634 N N . MET A 1 88 ? 20.854 21.926 -35.726 1.00 37.97 88 MET A N 1
ATOM 635 C CA . MET A 1 88 ? 20.586 23.122 -34.913 1.00 37.97 88 MET A CA 1
ATOM 636 C C . MET A 1 88 ? 19.179 23.133 -34.291 1.00 37.97 88 MET A C 1
ATOM 638 O O . MET A 1 88 ? 18.969 23.759 -33.258 1.00 37.97 88 MET A O 1
ATOM 642 N N . GLU A 1 89 ? 18.209 22.413 -34.864 1.00 45.00 89 GLU A N 1
ATOM 643 C CA . GLU A 1 89 ? 16.824 22.405 -34.357 1.00 45.00 89 GLU A CA 1
ATOM 644 C C . GLU A 1 89 ? 16.590 21.361 -33.248 1.00 45.00 89 GLU A C 1
ATOM 646 O O . GLU A 1 89 ? 15.737 21.546 -32.378 1.00 45.00 89 GLU A O 1
ATOM 651 N N . LEU A 1 90 ? 17.411 20.304 -33.189 1.00 43.22 90 LEU A N 1
ATOM 652 C CA . LEU A 1 90 ? 17.399 19.336 -32.083 1.00 43.22 90 LEU A CA 1
ATOM 653 C C . LEU A 1 90 ? 17.981 19.901 -30.773 1.00 43.22 90 LEU A C 1
ATOM 655 O O . LEU A 1 90 ? 17.711 19.340 -29.711 1.00 43.22 90 LEU A O 1
ATOM 659 N N . GLU A 1 91 ? 18.719 21.017 -30.815 1.00 39.47 91 GLU A N 1
ATOM 660 C CA . GLU A 1 91 ? 19.214 21.713 -29.614 1.00 39.47 91 GLU A CA 1
ATOM 661 C C . GLU A 1 91 ? 18.074 22.324 -28.774 1.00 39.47 91 GLU A C 1
ATOM 663 O O . GLU A 1 91 ? 18.239 22.539 -27.573 1.00 39.47 91 GLU A O 1
ATOM 668 N N . GLY A 1 92 ? 16.895 22.548 -29.372 1.00 40.53 92 GLY A N 1
ATOM 669 C CA . GLY A 1 92 ? 15.705 23.071 -28.691 1.00 40.53 92 GLY A CA 1
ATOM 670 C C . GLY A 1 92 ? 14.842 22.015 -27.989 1.00 40.53 92 GLY A C 1
ATOM 671 O O . GLY A 1 92 ? 13.992 22.361 -27.164 1.00 40.53 92 GLY A O 1
ATOM 672 N N . VAL A 1 93 ? 15.049 20.722 -28.266 1.00 46.94 93 VAL A N 1
ATOM 673 C CA . VAL A 1 93 ? 14.355 19.640 -27.556 1.00 46.94 93 VAL A CA 1
ATOM 674 C C . VAL A 1 93 ? 15.081 19.414 -26.232 1.00 46.94 93 VAL A C 1
ATOM 676 O O . VAL A 1 93 ? 16.033 18.639 -26.147 1.00 46.94 93 VAL A O 1
ATOM 679 N N . ALA A 1 94 ? 14.602 20.076 -25.177 1.00 41.72 94 ALA A N 1
ATOM 680 C CA . ALA A 1 94 ? 15.151 20.056 -23.814 1.00 41.72 94 ALA A CA 1
ATOM 681 C C . ALA A 1 94 ? 15.298 18.656 -23.160 1.00 41.72 94 ALA A C 1
ATOM 683 O O . ALA A 1 94 ? 15.701 18.553 -22.006 1.00 41.72 94 ALA A O 1
ATOM 684 N N . ALA A 1 95 ? 14.975 17.571 -23.870 1.00 48.56 95 ALA A N 1
ATOM 685 C CA . ALA A 1 95 ? 15.057 16.194 -23.395 1.00 48.56 95 ALA A CA 1
ATOM 686 C C . ALA A 1 95 ? 16.400 15.493 -23.694 1.00 48.56 95 ALA A C 1
ATOM 688 O O . ALA A 1 95 ? 16.606 14.364 -23.246 1.00 48.56 95 ALA A O 1
ATOM 689 N N . PHE A 1 96 ? 17.326 16.127 -24.422 1.00 53.41 96 PHE A N 1
ATOM 690 C CA . PHE A 1 96 ? 18.630 15.534 -24.731 1.00 53.41 96 PHE A CA 1
ATOM 691 C C . PHE A 1 96 ? 19.783 16.280 -24.058 1.00 53.41 96 PHE A C 1
ATOM 693 O O . PHE A 1 96 ? 20.490 17.056 -24.694 1.00 53.41 96 PHE A O 1
ATOM 700 N N . GLU A 1 97 ? 20.061 15.965 -22.791 1.00 56.53 97 GLU A N 1
ATOM 701 C CA . GLU A 1 97 ? 21.364 16.279 -22.188 1.00 56.53 97 GLU A CA 1
ATOM 702 C C . GLU A 1 97 ? 22.447 15.395 -22.830 1.00 56.53 97 GLU A C 1
ATOM 704 O O . GLU A 1 97 ? 22.846 14.347 -22.319 1.00 56.53 97 GLU A O 1
ATOM 709 N N . ALA A 1 98 ? 22.894 15.775 -24.027 1.00 62.00 98 ALA A N 1
ATOM 710 C CA . ALA A 1 98 ? 24.093 15.214 -24.623 1.00 62.00 98 ALA A CA 1
ATOM 711 C C . ALA A 1 98 ? 25.309 15.712 -23.834 1.00 62.00 98 ALA A C 1
ATOM 713 O O . ALA A 1 98 ? 25.454 16.909 -23.596 1.00 62.00 98 ALA A O 1
ATOM 714 N N . THR A 1 99 ? 26.224 14.817 -23.459 1.00 73.38 99 THR A N 1
ATOM 715 C CA . THR A 1 99 ? 27.499 15.267 -22.891 1.00 73.38 99 THR A CA 1
ATOM 716 C C . THR A 1 99 ? 28.263 16.082 -23.939 1.00 73.38 99 THR A C 1
ATOM 718 O O . THR A 1 99 ? 28.146 15.826 -25.141 1.00 73.38 99 THR A O 1
ATOM 721 N N . ALA A 1 100 ? 29.101 17.027 -23.503 1.00 73.81 100 ALA A N 1
ATOM 722 C CA . ALA A 1 100 ? 29.921 17.830 -24.417 1.00 73.81 100 ALA A CA 1
ATOM 723 C C . ALA A 1 100 ? 30.756 16.958 -25.378 1.00 73.81 100 ALA A C 1
ATOM 725 O O . ALA A 1 100 ? 30.993 17.318 -26.528 1.00 73.81 100 ALA A O 1
ATOM 726 N N . GLU A 1 101 ? 31.169 15.768 -24.934 1.00 74.44 101 GLU A N 1
ATOM 727 C CA . GLU A 1 101 ? 31.876 14.813 -25.786 1.00 74.44 101 GLU A CA 1
ATOM 728 C C . GLU A 1 101 ? 30.975 14.171 -26.847 1.00 74.44 101 GLU A C 1
ATOM 730 O O . GLU A 1 101 ? 31.395 13.991 -27.988 1.00 74.44 101 GLU A O 1
ATOM 735 N N . GLN A 1 102 ? 29.721 13.868 -26.516 1.00 68.06 102 GLN A N 1
ATOM 736 C CA . GLN A 1 102 ? 28.756 13.346 -27.482 1.00 68.06 102 GLN A CA 1
ATOM 737 C C . GLN A 1 102 ? 28.411 14.385 -28.550 1.00 68.06 102 GLN A C 1
ATOM 739 O O . GLN A 1 102 ? 28.402 14.038 -29.727 1.00 68.06 102 GLN A O 1
ATOM 744 N N . GLN A 1 103 ? 28.216 15.651 -28.166 1.00 69.75 103 GLN A N 1
ATOM 745 C CA . GLN A 1 103 ? 28.018 16.753 -29.117 1.00 69.75 103 GLN A CA 1
ATOM 746 C C . GLN A 1 103 ? 29.220 16.889 -30.062 1.00 69.75 103 GLN A C 1
ATOM 748 O O . GLN A 1 103 ? 29.054 16.941 -31.279 1.00 69.75 103 GLN A O 1
ATOM 753 N N . ARG A 1 104 ? 30.451 16.828 -29.526 1.00 74.06 104 ARG A N 1
ATOM 754 C CA . ARG A 1 104 ? 31.679 16.842 -30.341 1.00 74.06 104 ARG A CA 1
ATOM 755 C C . ARG A 1 104 ? 31.783 15.650 -31.290 1.00 74.06 104 ARG A C 1
ATOM 757 O O . ARG A 1 104 ? 32.242 15.815 -32.419 1.00 74.06 104 ARG A O 1
ATOM 764 N N . ARG A 1 105 ? 31.392 14.449 -30.861 1.00 68.69 105 ARG A N 1
ATOM 765 C CA . ARG A 1 105 ? 31.385 13.253 -31.720 1.00 68.69 105 ARG A CA 1
ATOM 766 C C . ARG A 1 105 ? 30.348 13.355 -32.831 1.00 68.69 105 ARG A C 1
ATOM 768 O O . ARG A 1 105 ? 30.667 12.996 -33.963 1.00 68.69 105 ARG A O 1
ATOM 775 N N . PHE A 1 106 ? 29.170 13.888 -32.512 1.00 67.94 106 PHE A N 1
ATOM 776 C CA . PHE A 1 106 ? 28.104 14.155 -33.472 1.00 67.94 106 PHE A CA 1
ATOM 777 C C . PHE A 1 106 ? 28.574 15.152 -34.538 1.00 67.94 106 PHE A C 1
ATOM 779 O O . PHE A 1 106 ? 28.533 14.842 -35.724 1.00 67.94 106 PHE A O 1
ATOM 786 N N . ALA A 1 107 ? 29.167 16.274 -34.115 1.00 70.62 107 ALA A N 1
ATOM 787 C CA . ALA A 1 107 ? 29.733 17.290 -35.007 1.00 70.62 107 ALA A CA 1
ATOM 788 C C . ALA A 1 107 ? 30.876 16.764 -35.900 1.00 70.62 107 ALA A C 1
ATOM 790 O O . ALA A 1 107 ? 31.127 17.298 -36.974 1.00 70.62 107 ALA A O 1
ATOM 791 N N . ARG A 1 108 ? 31.580 15.706 -35.471 1.00 79.50 108 ARG A N 1
ATOM 792 C CA . ARG A 1 108 ? 32.663 15.058 -36.235 1.00 79.50 108 ARG A CA 1
ATOM 793 C C . ARG A 1 108 ? 32.202 13.850 -37.058 1.00 79.50 108 ARG A C 1
ATOM 795 O O . ARG A 1 108 ? 33.052 13.190 -37.652 1.00 79.50 108 ARG A O 1
ATOM 802 N N . GLY A 1 109 ? 30.914 13.499 -37.028 1.00 74.94 109 GLY A N 1
ATOM 803 C CA . GLY A 1 109 ? 30.377 12.311 -37.699 1.00 74.94 109 GLY A CA 1
ATOM 804 C C . GLY A 1 109 ? 30.935 10.975 -37.183 1.00 74.94 109 GLY A C 1
ATOM 805 O O . GLY A 1 109 ? 30.912 9.981 -37.903 1.00 74.94 109 GLY A O 1
ATOM 806 N N . ARG A 1 110 ? 31.483 10.925 -35.956 1.00 79.88 110 ARG A N 1
ATOM 807 C CA . ARG A 1 110 ? 32.127 9.721 -35.390 1.00 79.88 110 ARG A CA 1
ATOM 808 C C . ARG A 1 110 ? 31.198 8.979 -34.433 1.00 79.88 110 ARG A C 1
ATOM 810 O O . ARG A 1 110 ? 31.252 9.169 -33.211 1.00 79.88 110 ARG A O 1
ATOM 817 N N . PHE A 1 111 ? 30.400 8.078 -34.988 1.00 85.75 111 PHE A N 1
ATOM 818 C CA . PHE A 1 111 ? 29.427 7.273 -34.251 1.00 85.75 111 PHE A CA 1
ATOM 819 C C . PHE A 1 111 ? 29.982 5.884 -33.903 1.00 85.75 111 PHE A C 1
ATOM 821 O O . PHE A 1 111 ? 30.719 5.284 -34.679 1.00 85.75 111 PHE A O 1
ATOM 828 N N . ASP A 1 112 ? 29.684 5.402 -32.692 1.00 89.94 112 ASP A N 1
ATOM 829 C CA . ASP A 1 112 ? 29.984 4.021 -32.285 1.00 89.94 112 ASP A CA 1
ATOM 830 C C . ASP A 1 112 ? 28.777 3.149 -32.620 1.00 89.94 112 ASP A C 1
ATOM 832 O O . ASP A 1 112 ? 27.935 2.865 -31.767 1.00 89.94 112 ASP A O 1
ATOM 836 N N . ASP A 1 113 ? 28.675 2.758 -33.887 1.00 92.25 113 ASP A N 1
ATOM 837 C CA . ASP A 1 113 ? 27.533 1.986 -34.367 1.00 92.25 113 ASP A CA 1
ATOM 838 C C . ASP A 1 113 ? 27.415 0.645 -33.638 1.00 92.25 113 ASP A C 1
ATOM 840 O O . ASP A 1 113 ? 26.318 0.231 -33.275 1.00 92.25 113 ASP A O 1
ATOM 844 N N . ALA A 1 114 ? 28.533 -0.013 -33.323 1.00 94.38 114 ALA A N 1
ATOM 845 C CA . ALA A 1 114 ? 28.512 -1.262 -32.567 1.00 94.38 114 ALA A CA 1
ATOM 846 C C . ALA A 1 114 ? 27.939 -1.065 -31.151 1.00 94.38 114 ALA A C 1
ATOM 848 O O . ALA A 1 114 ? 27.112 -1.860 -30.693 1.00 94.38 114 ALA A O 1
ATOM 849 N N . GLY A 1 115 ? 28.356 -0.006 -30.452 1.00 94.50 115 GLY A N 1
ATOM 850 C CA . GLY A 1 115 ? 27.803 0.381 -29.156 1.00 94.50 115 GLY A CA 1
ATOM 851 C C . GLY A 1 115 ? 26.328 0.752 -29.230 1.00 94.50 115 GLY A C 1
ATOM 852 O O . GLY A 1 115 ? 25.533 0.274 -28.418 1.00 94.50 115 GLY A O 1
ATOM 853 N N . ASN A 1 116 ? 25.940 1.533 -30.233 1.00 94.12 116 ASN A N 1
ATOM 854 C CA . ASN A 1 116 ? 24.565 1.986 -30.394 1.00 94.12 116 ASN A CA 1
ATOM 855 C C . ASN A 1 116 ? 23.615 0.857 -30.792 1.00 94.12 116 ASN A C 1
ATOM 857 O O . ASN A 1 116 ? 22.507 0.804 -30.264 1.00 94.12 116 ASN A O 1
ATOM 861 N N . ARG A 1 117 ? 24.058 -0.118 -31.597 1.00 97.00 117 ARG A N 1
ATOM 862 C CA . ARG A 1 117 ? 23.272 -1.334 -31.859 1.00 97.00 117 ARG A CA 1
ATOM 863 C C . ARG A 1 117 ? 22.977 -2.092 -30.566 1.00 97.00 117 ARG A C 1
ATOM 865 O O . ARG A 1 117 ? 21.828 -2.439 -30.319 1.00 97.00 117 ARG A O 1
ATOM 872 N N . ARG A 1 118 ? 23.976 -2.270 -29.688 1.00 97.62 118 ARG A N 1
ATOM 873 C CA . ARG A 1 118 ? 23.768 -2.907 -28.371 1.00 97.62 118 ARG A CA 1
ATOM 874 C C . ARG A 1 118 ? 22.774 -2.136 -27.498 1.00 97.62 118 ARG A C 1
ATOM 876 O O . ARG A 1 118 ? 21.968 -2.761 -26.812 1.00 97.62 118 ARG A O 1
ATOM 883 N N . ARG A 1 119 ? 22.834 -0.800 -27.513 1.00 96.62 119 ARG A N 1
ATOM 884 C CA . ARG A 1 119 ? 21.905 0.074 -26.774 1.00 96.62 119 ARG A CA 1
ATOM 885 C C . ARG A 1 119 ? 20.471 -0.074 -27.279 1.00 96.62 119 ARG A C 1
ATOM 887 O O . ARG A 1 119 ? 19.584 -0.343 -26.474 1.00 96.62 119 ARG A O 1
ATOM 894 N N . VAL A 1 120 ? 20.263 0.005 -28.595 1.00 97.12 120 VAL A N 1
ATOM 895 C CA . VAL A 1 120 ? 18.946 -0.193 -29.222 1.00 97.12 120 VAL A CA 1
ATOM 896 C C . VAL A 1 120 ? 18.390 -1.583 -28.907 1.00 97.12 120 VAL A C 1
ATOM 898 O O . VAL A 1 120 ? 17.277 -1.680 -28.398 1.00 97.12 120 VAL A O 1
ATOM 901 N N . SER A 1 121 ? 19.169 -2.653 -29.113 1.00 97.69 121 SER A N 1
ATOM 902 C CA . SER A 1 121 ? 18.724 -4.022 -28.805 1.00 97.69 121 SER A CA 1
ATOM 903 C C . SER A 1 121 ? 18.297 -4.181 -27.346 1.00 97.69 121 SER A C 1
ATOM 905 O O . SER A 1 121 ? 17.257 -4.775 -27.072 1.00 97.69 121 SER A O 1
ATOM 907 N N . ARG A 1 122 ? 19.071 -3.625 -26.404 1.00 97.81 122 ARG A N 1
ATOM 908 C CA . ARG A 1 122 ? 18.723 -3.651 -24.979 1.00 97.81 122 ARG A CA 1
ATOM 909 C C . ARG A 1 122 ? 17.421 -2.899 -24.710 1.00 97.81 122 ARG A C 1
ATOM 911 O O . ARG A 1 122 ? 16.551 -3.432 -24.031 1.00 97.81 122 ARG A O 1
ATOM 918 N N . ALA A 1 123 ? 17.271 -1.691 -25.251 1.00 96.88 123 ALA A N 1
ATOM 919 C CA . ALA A 1 123 ? 16.068 -0.889 -25.051 1.00 96.88 123 ALA A CA 1
ATOM 920 C C . ALA A 1 123 ? 14.808 -1.594 -25.586 1.00 96.88 123 ALA A C 1
ATOM 922 O O . ALA A 1 123 ? 13.784 -1.610 -24.908 1.00 96.88 123 ALA A O 1
ATOM 923 N N . ILE A 1 124 ? 14.898 -2.249 -26.750 1.00 97.12 124 ILE A N 1
ATOM 924 C CA . ILE A 1 124 ? 13.805 -3.055 -27.321 1.00 97.12 124 ILE A CA 1
ATOM 925 C C . ILE A 1 124 ? 13.436 -4.220 -26.394 1.00 97.12 124 ILE A C 1
ATOM 927 O O . ILE A 1 124 ? 12.259 -4.404 -26.080 1.00 97.12 124 ILE A O 1
ATOM 931 N N . GLN A 1 125 ? 14.429 -4.981 -25.919 1.00 96.75 125 GLN A N 1
ATOM 932 C CA . GLN A 1 125 ? 14.205 -6.098 -24.992 1.00 96.75 125 GLN A CA 1
ATOM 933 C C . GLN A 1 125 ? 13.510 -5.638 -23.707 1.00 96.75 125 GLN A C 1
ATOM 935 O O . GLN A 1 125 ? 12.569 -6.280 -23.243 1.00 96.75 125 GLN A O 1
ATOM 940 N N . GLU A 1 126 ? 13.940 -4.510 -23.146 1.00 95.50 126 GLU A N 1
ATOM 941 C CA . GLU A 1 126 ? 13.346 -3.958 -21.931 1.00 95.50 126 GLU A CA 1
ATOM 942 C C . GLU A 1 126 ? 11.911 -3.462 -22.144 1.00 95.50 126 GLU A C 1
ATOM 944 O O . GLU A 1 126 ? 11.033 -3.782 -21.343 1.00 95.50 126 GLU A O 1
ATOM 949 N N . LEU A 1 127 ? 11.642 -2.729 -23.229 1.00 94.44 127 LEU A N 1
ATOM 950 C CA . LEU A 1 127 ? 10.287 -2.271 -23.565 1.00 94.44 127 LEU A CA 1
ATOM 951 C C . LEU A 1 127 ? 9.335 -3.453 -23.786 1.00 94.44 127 LEU A C 1
ATOM 953 O O . LEU A 1 127 ? 8.198 -3.429 -23.308 1.00 94.44 127 LEU A O 1
ATOM 957 N N . SER A 1 128 ? 9.820 -4.519 -24.430 1.00 93.62 128 SER A N 1
ATOM 958 C CA . SER A 1 128 ? 9.073 -5.768 -24.587 1.00 93.62 128 SER A CA 1
ATOM 959 C C . SER A 1 128 ? 8.802 -6.450 -23.243 1.00 93.62 128 SER A C 1
ATOM 961 O O . SER A 1 128 ? 7.689 -6.923 -23.014 1.00 93.62 128 SER A O 1
ATOM 963 N N . ALA A 1 129 ? 9.784 -6.497 -22.335 1.00 93.06 129 ALA A N 1
ATOM 964 C CA . ALA A 1 129 ? 9.619 -7.088 -21.004 1.00 93.06 129 ALA A CA 1
ATOM 965 C C . ALA A 1 129 ? 8.603 -6.317 -20.144 1.00 93.06 129 ALA A C 1
ATOM 967 O O . ALA A 1 129 ? 7.836 -6.923 -19.395 1.00 93.06 129 ALA A O 1
ATOM 968 N N . LEU A 1 130 ? 8.556 -4.990 -20.292 1.00 90.19 130 LEU A N 1
ATOM 969 C CA . LEU A 1 130 ? 7.574 -4.120 -19.640 1.00 90.19 130 LEU A CA 1
ATOM 970 C C . LEU A 1 130 ? 6.176 -4.195 -20.282 1.00 90.19 130 LEU A C 1
ATOM 972 O O . LEU A 1 130 ? 5.234 -3.634 -19.726 1.00 90.19 130 LEU A O 1
ATOM 976 N N . LYS A 1 131 ? 6.024 -4.890 -21.421 1.00 93.12 131 LYS A N 1
ATOM 977 C CA . LYS A 1 131 ? 4.765 -5.035 -22.177 1.00 93.12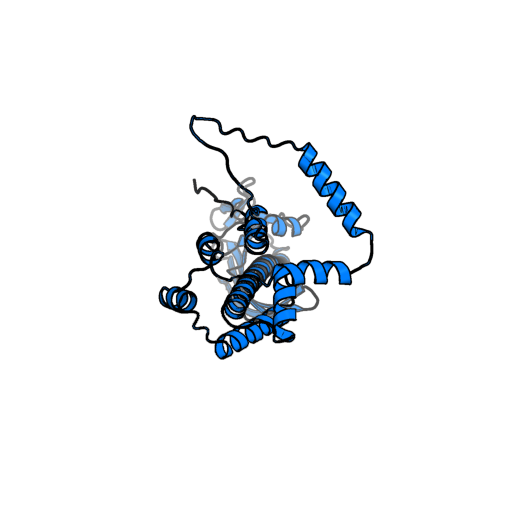 131 LYS A CA 1
ATOM 978 C C . LYS A 1 131 ? 4.111 -3.691 -22.528 1.00 93.12 131 LYS A C 1
ATOM 980 O O . LYS A 1 131 ? 2.886 -3.577 -22.559 1.00 93.12 131 LYS A O 1
ATOM 985 N N . VAL A 1 132 ? 4.921 -2.665 -22.788 1.00 89.00 132 VAL A N 1
ATOM 986 C CA . VAL A 1 132 ? 4.422 -1.329 -23.135 1.00 89.00 132 VAL A CA 1
ATOM 987 C C . VAL A 1 132 ? 4.167 -1.246 -24.635 1.00 89.00 132 VAL A C 1
ATOM 989 O O . VAL A 1 132 ? 5.010 -1.637 -25.442 1.00 89.00 132 VAL A O 1
ATOM 992 N N . LYS A 1 133 ? 3.004 -0.711 -25.025 1.00 92.00 133 LYS A N 1
ATOM 993 C CA . LYS A 1 133 ? 2.713 -0.407 -26.430 1.00 92.00 133 LYS A CA 1
ATOM 994 C C . LYS A 1 133 ? 3.641 0.717 -26.892 1.00 92.00 133 LYS A C 1
ATOM 996 O O . LYS A 1 133 ? 3.590 1.821 -26.354 1.00 92.00 133 LYS A O 1
ATOM 1001 N N . LEU A 1 134 ? 4.479 0.435 -27.886 1.00 89.31 134 LEU A N 1
ATOM 1002 C CA . LEU A 1 134 ? 5.410 1.422 -28.427 1.00 89.31 134 LEU A CA 1
ATOM 1003 C C . LEU A 1 134 ? 4.654 2.554 -29.142 1.00 89.31 134 LEU A C 1
ATOM 1005 O O . LEU A 1 134 ? 3.742 2.271 -29.926 1.00 89.31 134 LEU A O 1
ATOM 1009 N N . PRO A 1 135 ? 5.053 3.824 -28.943 1.00 88.94 135 PRO A N 1
ATOM 1010 C CA . PRO A 1 135 ? 4.603 4.918 -29.794 1.00 88.94 135 PRO A CA 1
ATOM 1011 C C . PRO A 1 135 ? 4.945 4.644 -31.271 1.00 88.94 135 PRO A C 1
ATOM 1013 O O . PRO A 1 135 ? 5.978 4.018 -31.536 1.00 88.94 135 PRO A O 1
ATOM 1016 N N . PRO A 1 136 ? 4.150 5.138 -32.244 1.00 90.75 136 PRO A N 1
ATOM 1017 C CA . PRO A 1 136 ? 4.369 4.872 -33.670 1.00 90.75 136 PRO A CA 1
ATOM 1018 C C . PRO A 1 136 ? 5.799 5.159 -34.145 1.00 90.75 136 PRO A C 1
ATOM 1020 O O . PRO A 1 136 ? 6.390 4.334 -34.841 1.00 90.75 136 PRO A O 1
ATOM 1023 N N . VAL A 1 137 ? 6.391 6.268 -33.683 1.00 89.06 137 VAL A N 1
ATOM 1024 C CA . VAL A 1 137 ? 7.776 6.648 -34.007 1.00 89.06 137 VAL A CA 1
ATOM 1025 C C . VAL A 1 137 ? 8.794 5.612 -33.520 1.00 89.06 137 VAL A C 1
ATOM 1027 O O . VAL A 1 137 ? 9.720 5.265 -34.243 1.00 89.06 137 VAL A O 1
ATOM 1030 N N . SER A 1 138 ? 8.609 5.038 -32.330 1.00 92.19 138 SER A N 1
ATOM 1031 C CA . SER A 1 138 ? 9.483 3.969 -31.842 1.00 92.19 138 SER A CA 1
ATOM 1032 C C . SER A 1 138 ? 9.261 2.666 -32.576 1.00 92.19 138 SER A C 1
ATOM 1034 O O . SER A 1 138 ? 10.238 2.001 -32.891 1.00 92.19 138 SER A O 1
ATOM 1036 N N . GLY A 1 139 ? 8.013 2.321 -32.898 1.00 92.69 139 GLY A N 1
ATOM 1037 C CA . GLY A 1 139 ? 7.726 1.158 -33.735 1.00 92.69 139 GLY A CA 1
ATOM 1038 C C . GLY A 1 139 ? 8.423 1.247 -35.097 1.00 92.69 139 GLY A C 1
ATOM 1039 O O . GLY A 1 139 ? 9.015 0.270 -35.545 1.00 92.69 139 GLY A O 1
ATOM 1040 N N . PHE A 1 140 ? 8.420 2.430 -35.718 1.00 92.81 140 PHE A N 1
ATOM 1041 C CA . PHE A 1 140 ? 9.161 2.693 -36.952 1.00 92.81 140 PHE A CA 1
ATOM 1042 C C . PHE A 1 140 ? 10.676 2.511 -36.772 1.00 92.81 140 PHE A C 1
ATOM 1044 O O . PHE A 1 140 ? 11.298 1.773 -37.534 1.00 92.81 140 PHE A O 1
ATOM 1051 N N . LEU A 1 141 ? 11.266 3.118 -35.734 1.00 93.62 141 LEU A N 1
ATOM 1052 C CA . LEU A 1 141 ? 12.700 2.988 -35.446 1.00 93.62 141 LEU A CA 1
ATOM 1053 C C . LEU A 1 141 ? 13.116 1.535 -35.184 1.00 93.62 141 LEU A C 1
ATOM 1055 O O . LEU A 1 141 ? 14.189 1.127 -35.620 1.00 93.62 141 LEU A O 1
ATOM 1059 N N . VAL A 1 142 ? 12.274 0.749 -34.507 1.00 96.50 142 VAL A N 1
ATOM 1060 C CA . VAL A 1 142 ? 12.518 -0.681 -34.270 1.00 96.50 142 VAL A CA 1
ATOM 1061 C C . VAL A 1 142 ? 12.533 -1.460 -35.584 1.00 96.50 142 VAL A C 1
ATOM 1063 O O . VAL A 1 142 ? 13.498 -2.177 -35.828 1.00 96.50 142 VAL A O 1
ATOM 1066 N N . ARG A 1 143 ? 11.555 -1.252 -36.476 1.00 96.50 143 ARG A N 1
ATOM 1067 C CA . ARG A 1 143 ? 11.537 -1.921 -37.791 1.00 96.50 143 ARG A CA 1
ATOM 1068 C C . ARG A 1 143 ? 12.775 -1.591 -38.627 1.00 96.50 143 ARG A C 1
ATOM 1070 O O . ARG A 1 143 ? 13.421 -2.490 -39.154 1.00 96.50 143 ARG A O 1
ATOM 1077 N N . ARG A 1 144 ? 13.159 -0.311 -38.694 1.00 95.25 144 ARG A N 1
ATOM 1078 C CA . ARG A 1 144 ? 14.362 0.139 -39.423 1.00 95.25 144 ARG A CA 1
ATOM 1079 C C . ARG A 1 144 ? 15.653 -0.401 -38.803 1.00 95.25 144 ARG A C 1
ATOM 1081 O O . ARG A 1 144 ? 16.609 -0.713 -39.512 1.00 95.25 144 ARG A O 1
ATOM 1088 N N . PHE A 1 145 ? 15.695 -0.528 -37.476 1.00 96.88 145 PHE A N 1
ATOM 1089 C CA . PHE A 1 145 ? 16.808 -1.164 -36.775 1.00 96.88 145 PHE A CA 1
ATOM 1090 C C . PHE A 1 145 ? 16.932 -2.650 -37.133 1.00 96.88 145 PHE A C 1
ATOM 1092 O O . PHE A 1 145 ? 18.033 -3.107 -37.441 1.00 96.88 145 PHE A O 1
ATOM 1099 N N . GLU A 1 146 ? 15.817 -3.383 -37.112 1.00 96.12 146 GLU A N 1
ATOM 1100 C CA . GLU A 1 146 ? 15.744 -4.810 -37.451 1.00 96.12 146 GLU A CA 1
ATOM 1101 C C . GLU A 1 146 ? 16.100 -5.075 -38.919 1.00 96.12 146 GLU A C 1
ATOM 1103 O O . GLU A 1 146 ? 16.792 -6.049 -39.210 1.00 96.12 146 GLU A O 1
ATOM 1108 N N . ALA A 1 147 ? 15.731 -4.162 -39.823 1.00 96.56 147 ALA A N 1
ATOM 1109 C CA . ALA A 1 147 ? 16.137 -4.179 -41.229 1.00 96.56 147 ALA A CA 1
ATOM 1110 C C . ALA A 1 147 ? 17.627 -3.834 -41.452 1.00 96.56 147 ALA A C 1
ATOM 1112 O O . ALA A 1 147 ? 18.147 -3.974 -42.556 1.00 96.56 147 ALA A O 1
ATOM 1113 N N . GLY A 1 148 ? 18.347 -3.389 -40.414 1.00 95.75 148 GLY A N 1
ATOM 1114 C CA . GLY A 1 148 ? 19.766 -3.036 -40.496 1.00 95.75 148 GLY A CA 1
ATOM 1115 C C . GLY A 1 148 ? 20.056 -1.644 -41.073 1.00 95.75 148 GLY A C 1
ATOM 1116 O O . GLY A 1 148 ? 21.227 -1.290 -41.205 1.00 95.75 148 GLY A O 1
ATOM 1117 N N . GLU A 1 149 ? 19.024 -0.841 -41.337 1.00 94.38 149 GLU A N 1
ATOM 1118 C CA . GLU A 1 149 ? 19.087 0.433 -42.074 1.00 94.38 149 GLU A CA 1
ATOM 1119 C C . GLU A 1 149 ? 19.586 1.619 -41.233 1.00 94.38 149 GLU A C 1
ATOM 1121 O O . GLU A 1 149 ? 19.954 2.673 -41.755 1.00 94.38 149 GLU A O 1
ATOM 1126 N N . LEU A 1 150 ? 19.612 1.468 -39.907 1.00 92.12 150 LEU A N 1
ATOM 1127 C CA . LEU A 1 150 ? 20.098 2.510 -39.008 1.00 92.12 150 LEU A CA 1
ATOM 1128 C C . LEU A 1 150 ? 21.619 2.433 -38.836 1.00 92.12 150 LEU A C 1
ATOM 1130 O O . LEU A 1 150 ? 22.155 1.450 -38.319 1.00 92.12 150 LEU A O 1
ATOM 1134 N N . GLN A 1 151 ? 22.296 3.525 -39.189 1.00 92.00 151 GLN A N 1
ATOM 1135 C CA . GLN A 1 151 ? 23.737 3.727 -39.013 1.00 92.00 151 GLN A CA 1
ATOM 1136 C C . GLN A 1 151 ? 24.052 5.172 -38.605 1.00 92.00 151 GLN A C 1
ATOM 1138 O O . GLN A 1 151 ? 23.224 6.076 -38.773 1.00 92.00 151 GLN A O 1
ATOM 1143 N N . GLY A 1 152 ? 25.242 5.398 -38.054 1.00 89.94 152 GLY A N 1
ATOM 1144 C CA . GLY A 1 152 ? 25.726 6.729 -37.708 1.00 89.94 152 GLY A CA 1
ATOM 1145 C C . GLY A 1 152 ? 24.793 7.508 -36.770 1.00 89.94 152 GLY A C 1
ATOM 1146 O O . GLY A 1 152 ? 24.318 7.004 -35.749 1.00 89.94 152 GLY A O 1
ATOM 1147 N N . GLY A 1 153 ? 24.501 8.760 -37.138 1.00 83.75 153 GLY A N 1
ATOM 1148 C CA . GLY A 1 153 ? 23.644 9.655 -36.355 1.00 83.75 153 GLY A CA 1
ATOM 1149 C C . GLY A 1 153 ? 22.202 9.164 -36.211 1.00 83.75 153 GLY A C 1
ATOM 1150 O O . GLY A 1 153 ? 21.613 9.333 -35.144 1.00 83.75 153 GLY A O 1
ATOM 1151 N N . ARG A 1 154 ? 21.652 8.484 -37.231 1.00 87.88 154 ARG A N 1
ATOM 1152 C CA . ARG A 1 154 ? 20.294 7.907 -37.178 1.00 87.88 154 ARG A CA 1
ATOM 1153 C C . ARG A 1 154 ? 20.204 6.820 -36.107 1.00 87.88 154 ARG A C 1
ATOM 1155 O O . ARG A 1 154 ? 19.241 6.772 -35.347 1.00 87.88 154 ARG A O 1
ATOM 1162 N N . LEU A 1 155 ? 21.238 5.985 -36.008 1.00 92.88 155 LEU A N 1
ATOM 1163 C CA . LEU A 1 155 ? 21.318 4.929 -35.003 1.00 92.88 155 LEU A CA 1
ATOM 1164 C C . LEU A 1 155 ? 21.533 5.483 -33.584 1.00 92.88 155 LEU A C 1
ATOM 1166 O O . LEU A 1 155 ? 20.925 4.981 -32.641 1.00 92.88 155 LEU A O 1
ATOM 1170 N N . GLU A 1 156 ? 22.353 6.528 -33.418 1.00 91.31 156 GLU A N 1
ATOM 1171 C CA . GLU A 1 156 ? 22.491 7.228 -32.127 1.00 91.31 156 GLU A CA 1
ATOM 1172 C C . GLU A 1 156 ? 21.154 7.828 -31.675 1.00 91.31 156 GLU A C 1
ATOM 1174 O O . GLU A 1 156 ? 20.752 7.633 -30.528 1.00 91.31 156 GLU A O 1
ATOM 1179 N N . LEU A 1 157 ? 20.446 8.528 -32.567 1.00 89.31 157 LEU A N 1
ATOM 1180 C CA . LEU A 1 157 ? 19.153 9.133 -32.251 1.00 89.31 157 LEU A CA 1
ATOM 1181 C C . LEU A 1 157 ? 18.122 8.067 -31.859 1.00 89.31 157 LEU A C 1
ATOM 1183 O O . LEU A 1 157 ? 17.442 8.215 -30.842 1.00 89.31 157 LEU A O 1
ATOM 1187 N N . ALA A 1 158 ? 18.061 6.963 -32.610 1.00 93.38 158 ALA A N 1
ATOM 1188 C CA . ALA A 1 158 ? 17.187 5.837 -32.303 1.00 93.38 158 ALA A CA 1
ATOM 1189 C C . ALA A 1 158 ? 17.481 5.237 -30.922 1.00 93.38 158 ALA A C 1
ATOM 1191 O O . ALA A 1 158 ? 16.553 5.014 -30.142 1.00 93.38 158 ALA A O 1
ATOM 1192 N N . ALA A 1 159 ? 18.763 5.032 -30.594 1.00 94.88 159 ALA A N 1
ATOM 1193 C CA . ALA A 1 159 ? 19.180 4.536 -29.286 1.00 94.88 159 ALA A CA 1
ATOM 1194 C C . ALA A 1 159 ? 18.649 5.429 -28.163 1.00 94.88 159 ALA A C 1
ATOM 1196 O O . ALA A 1 159 ? 18.047 4.931 -27.214 1.00 94.88 159 ALA A O 1
ATOM 1197 N N . ARG A 1 160 ? 18.812 6.749 -28.286 1.00 91.75 160 ARG A N 1
ATOM 1198 C CA . ARG A 1 160 ? 18.401 7.670 -27.225 1.00 91.75 160 ARG A CA 1
ATOM 1199 C C . ARG A 1 160 ? 16.885 7.807 -27.098 1.00 91.75 160 ARG A C 1
ATOM 1201 O O . ARG A 1 160 ? 16.390 7.863 -25.977 1.00 91.75 160 ARG A O 1
ATOM 1208 N N . LEU A 1 161 ? 16.151 7.857 -28.212 1.00 92.75 161 LEU A N 1
ATOM 1209 C CA . LEU A 1 161 ? 14.685 7.916 -28.187 1.00 92.75 161 LEU A CA 1
ATOM 1210 C C . LEU A 1 161 ? 14.099 6.673 -27.509 1.00 92.75 161 LEU A C 1
ATOM 1212 O O . LEU A 1 161 ? 13.249 6.787 -26.628 1.00 92.75 161 LEU A O 1
ATOM 1216 N N . LEU A 1 162 ? 14.598 5.485 -27.865 1.00 95.06 162 LEU A N 1
ATOM 1217 C CA . LEU A 1 162 ? 14.156 4.235 -27.247 1.00 95.06 162 LEU A CA 1
ATOM 1218 C C . LEU A 1 162 ? 14.553 4.155 -25.766 1.00 95.06 162 LEU A C 1
ATOM 1220 O O . LEU A 1 162 ? 13.736 3.754 -24.943 1.00 95.06 162 LEU A O 1
ATOM 1224 N N . GLU A 1 163 ? 15.762 4.585 -25.396 1.00 94.75 163 GLU A N 1
ATOM 1225 C CA . GLU A 1 163 ? 16.180 4.687 -23.988 1.00 94.75 163 GLU A CA 1
ATOM 1226 C C . GLU A 1 163 ? 15.321 5.681 -23.186 1.00 94.75 163 GLU A C 1
ATOM 1228 O O . GLU A 1 163 ? 15.036 5.434 -22.013 1.00 94.75 163 GLU A O 1
ATOM 1233 N N . GLY A 1 164 ? 14.889 6.787 -23.798 1.00 90.38 164 GLY A N 1
ATOM 1234 C CA . GLY A 1 164 ? 13.931 7.727 -23.211 1.00 90.38 164 GLY A CA 1
ATOM 1235 C C . GLY A 1 164 ? 12.605 7.041 -22.890 1.00 90.38 164 GLY A C 1
ATOM 1236 O O . GLY A 1 164 ? 12.178 7.034 -21.738 1.00 90.38 164 GLY A O 1
ATOM 1237 N N . HIS A 1 165 ? 12.027 6.334 -23.863 1.00 91.94 165 HIS A N 1
ATOM 1238 C CA . HIS A 1 165 ? 10.795 5.578 -23.637 1.00 91.94 165 HIS A CA 1
ATOM 1239 C C . HIS A 1 165 ? 10.950 4.444 -22.617 1.00 91.94 165 HIS A C 1
ATOM 1241 O O . HIS A 1 165 ? 10.008 4.172 -21.879 1.00 91.94 165 HIS A O 1
ATOM 1247 N N . VAL A 1 166 ? 12.119 3.799 -22.516 1.00 91.75 166 VAL A N 1
ATOM 1248 C CA . VAL A 1 166 ? 12.404 2.842 -21.430 1.00 91.75 166 VAL A CA 1
ATOM 1249 C C . VAL A 1 166 ? 12.289 3.527 -20.067 1.00 91.75 166 VAL A C 1
ATOM 1251 O O . VAL A 1 166 ? 11.687 2.969 -19.148 1.00 91.75 166 VAL A O 1
ATOM 1254 N N . LYS A 1 167 ? 12.864 4.727 -19.908 1.00 86.44 167 LYS A N 1
ATOM 1255 C CA . LYS A 1 167 ? 12.789 5.484 -18.648 1.00 86.44 167 LYS A CA 1
ATOM 1256 C C . LYS A 1 167 ? 11.348 5.859 -18.317 1.00 86.44 167 LYS A C 1
ATOM 1258 O O . LYS A 1 167 ? 10.918 5.609 -17.192 1.00 86.44 167 LYS A O 1
ATOM 1263 N N . ASP A 1 168 ? 10.606 6.370 -19.293 1.00 84.62 168 ASP A N 1
ATOM 1264 C CA . ASP A 1 168 ? 9.201 6.747 -19.118 1.00 84.62 168 ASP A CA 1
ATOM 1265 C C . ASP A 1 168 ? 8.339 5.530 -18.760 1.00 84.62 168 ASP A C 1
ATOM 1267 O O . ASP A 1 168 ? 7.550 5.576 -17.817 1.00 84.62 168 ASP A O 1
ATOM 1271 N N . ALA A 1 169 ? 8.551 4.399 -19.438 1.00 86.31 169 ALA A N 1
ATOM 1272 C CA . ALA A 1 169 ? 7.876 3.137 -19.154 1.00 86.31 169 ALA A CA 1
ATOM 1273 C C . ALA A 1 169 ? 8.173 2.621 -17.738 1.00 86.31 169 ALA A C 1
ATOM 1275 O O . ALA A 1 169 ? 7.263 2.188 -17.030 1.00 86.31 169 ALA A O 1
ATOM 1276 N N . ARG A 1 170 ? 9.433 2.694 -17.289 1.00 83.94 170 ARG A N 1
ATOM 1277 C CA . ARG A 1 170 ? 9.822 2.331 -15.915 1.00 83.94 170 ARG A CA 1
ATOM 1278 C C . ARG A 1 170 ? 9.176 3.256 -14.890 1.00 83.94 170 ARG A C 1
ATOM 1280 O O . ARG A 1 170 ? 8.697 2.774 -13.864 1.00 83.94 170 ARG A O 1
ATOM 1287 N N . PHE A 1 171 ? 9.147 4.559 -15.165 1.00 74.12 171 PHE A N 1
ATOM 1288 C CA . PHE A 1 171 ? 8.498 5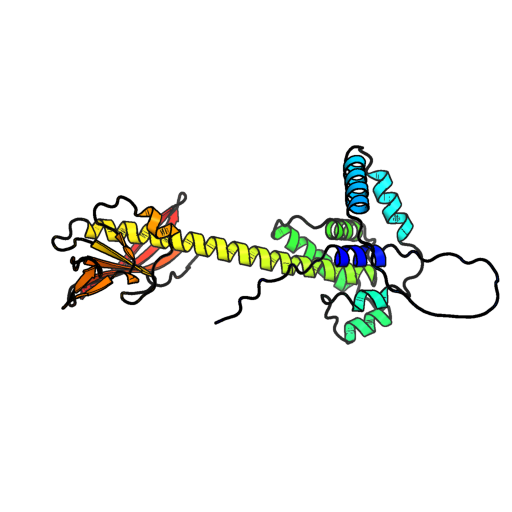.533 -14.297 1.00 74.12 171 PHE A CA 1
ATOM 1289 C C . PHE A 1 171 ? 6.994 5.255 -14.191 1.00 74.12 171 PHE A C 1
ATOM 1291 O O . PHE A 1 171 ? 6.488 5.103 -13.082 1.00 74.12 171 PHE A O 1
ATOM 1298 N N . ALA A 1 172 ? 6.304 5.064 -15.317 1.00 73.94 172 ALA A N 1
ATOM 1299 C CA . ALA A 1 172 ? 4.884 4.718 -15.353 1.00 73.94 172 ALA A CA 1
ATOM 1300 C C . ALA A 1 172 ? 4.593 3.395 -14.622 1.00 73.94 172 ALA A C 1
ATOM 1302 O O . ALA A 1 172 ? 3.673 3.331 -13.808 1.00 73.94 172 ALA A O 1
ATOM 1303 N N . ALA A 1 173 ? 5.415 2.361 -14.827 1.00 76.25 173 ALA A N 1
ATOM 1304 C CA . ALA A 1 173 ? 5.292 1.094 -14.106 1.00 76.25 173 ALA A CA 1
ATOM 1305 C C . ALA A 1 173 ? 5.501 1.268 -12.590 1.00 76.25 173 ALA A C 1
ATOM 1307 O O . ALA A 1 173 ? 4.821 0.625 -11.791 1.00 76.25 173 ALA A O 1
ATOM 1308 N N . SER A 1 174 ? 6.414 2.154 -12.177 1.00 70.44 174 SER A N 1
ATOM 1309 C CA . SER A 1 174 ? 6.647 2.470 -10.764 1.00 70.44 174 SER A CA 1
ATOM 1310 C C . SER A 1 174 ? 5.496 3.262 -10.137 1.00 70.44 174 SER A C 1
ATOM 1312 O O . SER A 1 174 ? 5.103 2.947 -9.017 1.00 70.44 174 SER A O 1
ATOM 1314 N N . ALA A 1 175 ? 4.911 4.214 -10.870 1.00 66.88 175 ALA A N 1
ATOM 1315 C CA . ALA A 1 175 ? 3.755 4.991 -10.433 1.00 66.88 175 ALA A CA 1
ATOM 1316 C C . ALA A 1 175 ? 2.518 4.095 -10.298 1.00 66.88 175 ALA A C 1
ATOM 1318 O O . ALA A 1 175 ? 1.919 4.042 -9.230 1.00 66.88 175 ALA A O 1
ATOM 1319 N N . HIS A 1 176 ? 2.230 3.268 -11.309 1.00 69.38 176 HIS A N 1
ATOM 1320 C CA . HIS A 1 176 ? 1.160 2.272 -11.230 1.00 69.38 176 HIS A CA 1
ATOM 1321 C C . HIS A 1 176 ? 1.387 1.291 -10.070 1.00 69.38 176 HIS A C 1
ATOM 1323 O O . HIS A 1 176 ? 0.441 0.844 -9.425 1.00 69.38 176 HIS A O 1
ATOM 1329 N N . ARG A 1 177 ? 2.644 0.939 -9.769 1.00 74.69 177 ARG A N 1
ATOM 1330 C CA . ARG A 1 177 ? 2.970 0.115 -8.599 1.00 74.69 177 ARG A CA 1
ATOM 1331 C C . ARG A 1 177 ? 2.732 0.861 -7.286 1.00 74.69 177 ARG A C 1
ATOM 1333 O O . ARG A 1 177 ? 2.355 0.210 -6.318 1.00 74.69 177 ARG A O 1
ATOM 1340 N N . ALA A 1 178 ? 2.965 2.170 -7.229 1.00 73.19 178 ALA A N 1
ATOM 1341 C CA . ALA A 1 178 ? 2.707 2.990 -6.049 1.00 73.19 178 ALA A CA 1
ATOM 1342 C C . ALA A 1 178 ? 1.202 3.130 -5.783 1.00 73.19 178 ALA A C 1
ATOM 1344 O O . ALA A 1 178 ? 0.777 2.866 -4.662 1.00 73.19 178 ALA A O 1
ATOM 1345 N N . ASP A 1 179 ? 0.407 3.428 -6.812 1.00 79.12 179 ASP A N 1
ATOM 1346 C CA . ASP A 1 179 ? -1.055 3.513 -6.702 1.00 79.12 179 ASP A CA 1
ATOM 1347 C C . ASP A 1 179 ? -1.648 2.157 -6.308 1.00 79.12 179 ASP A C 1
ATOM 1349 O O . ASP A 1 179 ? -2.373 2.046 -5.321 1.00 79.12 179 ASP A O 1
ATOM 1353 N N . PHE A 1 180 ? -1.217 1.085 -6.985 1.00 80.75 180 PHE A N 1
ATOM 1354 C CA . PHE A 1 180 ? -1.592 -0.278 -6.616 1.00 80.75 180 PHE A CA 1
ATOM 1355 C C . PHE A 1 180 ? -1.210 -0.602 -5.167 1.00 80.75 180 PHE A C 1
ATOM 1357 O O . PHE A 1 180 ? -1.984 -1.229 -4.449 1.00 80.75 180 PHE A O 1
ATOM 1364 N N . ARG A 1 181 ? -0.028 -0.174 -4.704 1.00 87.44 181 ARG A N 1
ATOM 1365 C CA . ARG A 1 181 ? 0.386 -0.375 -3.309 1.00 87.44 181 ARG A CA 1
ATOM 1366 C C . ARG A 1 181 ? -0.490 0.399 -2.337 1.00 87.44 181 ARG A C 1
ATOM 1368 O O . ARG A 1 181 ? -0.857 -0.178 -1.324 1.00 87.44 181 ARG A O 1
ATOM 1375 N N . ALA A 1 182 ? -0.841 1.647 -2.630 1.00 89.69 182 ALA A N 1
ATOM 1376 C CA . ALA A 1 182 ? -1.721 2.437 -1.774 1.00 89.69 182 ALA A CA 1
ATOM 1377 C C . ALA A 1 182 ? -3.102 1.773 -1.625 1.00 89.69 182 ALA A C 1
ATOM 1379 O O . ALA A 1 182 ? -3.612 1.646 -0.509 1.00 89.69 182 ALA A O 1
ATOM 1380 N N . ASP A 1 183 ? -3.658 1.262 -2.725 1.00 90.69 183 ASP A N 1
ATOM 1381 C CA . ASP A 1 183 ? -4.910 0.503 -2.708 1.00 90.69 183 ASP A CA 1
ATOM 1382 C C . ASP A 1 183 ? -4.777 -0.796 -1.902 1.00 90.69 183 ASP A C 1
ATOM 1384 O O . ASP A 1 183 ? -5.616 -1.095 -1.049 1.00 90.69 183 ASP A O 1
ATOM 1388 N N . GLN A 1 184 ? -3.692 -1.550 -2.102 1.00 94.75 184 GLN A N 1
ATOM 1389 C CA . GLN A 1 184 ? -3.440 -2.771 -1.336 1.00 94.75 184 GLN A CA 1
ATOM 1390 C C . GLN A 1 184 ? -3.230 -2.500 0.156 1.00 94.75 184 GLN A C 1
ATOM 1392 O O . GLN A 1 184 ? -3.694 -3.273 0.989 1.00 94.75 184 GLN A O 1
ATOM 1397 N N . GLU A 1 185 ? -2.569 -1.406 0.524 1.00 96.56 185 GLU A N 1
ATOM 1398 C CA . GLU A 1 185 ? -2.407 -1.026 1.923 1.00 96.56 185 GLU A CA 1
ATOM 1399 C C . GLU A 1 185 ? -3.753 -0.718 2.587 1.00 96.56 185 GLU A C 1
ATOM 1401 O O . GLU A 1 185 ? -3.985 -1.131 3.723 1.00 96.56 185 GLU A O 1
ATOM 1406 N N . ASN A 1 186 ? -4.671 -0.055 1.879 1.00 96.38 186 ASN A N 1
ATOM 1407 C CA . ASN A 1 186 ? -6.031 0.159 2.374 1.00 96.38 186 ASN A CA 1
ATOM 1408 C C . ASN A 1 186 ? -6.783 -1.164 2.560 1.00 96.38 186 ASN A C 1
ATOM 1410 O O . ASN A 1 186 ? -7.485 -1.340 3.557 1.00 96.38 186 ASN A O 1
ATOM 1414 N N . GLU A 1 187 ? -6.590 -2.123 1.657 1.00 96.69 187 GLU A N 1
ATOM 1415 C CA . GLU A 1 187 ? -7.147 -3.472 1.776 1.00 96.69 187 GLU A CA 1
ATOM 1416 C C . GLU A 1 187 ? -6.562 -4.258 2.966 1.00 96.69 187 GLU A C 1
ATOM 1418 O O . GLU A 1 187 ? -7.309 -4.914 3.700 1.00 96.69 187 GLU A O 1
ATOM 1423 N N . VAL A 1 188 ? -5.256 -4.134 3.232 1.00 97.88 188 VAL A N 1
ATOM 1424 C CA . VAL A 1 188 ? -4.601 -4.688 4.434 1.00 97.88 188 VAL A CA 1
ATOM 1425 C C . VAL A 1 188 ? -5.180 -4.060 5.704 1.00 97.88 188 VAL A C 1
ATOM 1427 O O . VAL A 1 188 ? -5.585 -4.786 6.615 1.00 97.88 188 VAL A O 1
ATOM 1430 N N . ARG A 1 189 ? -5.277 -2.722 5.765 1.00 98.25 189 ARG A N 1
ATOM 1431 C CA . ARG A 1 189 ? -5.876 -2.001 6.906 1.00 98.25 189 ARG A CA 1
ATOM 1432 C C . ARG A 1 189 ? -7.314 -2.448 7.137 1.00 98.25 189 ARG A C 1
ATOM 1434 O O . ARG A 1 189 ? -7.684 -2.750 8.270 1.00 98.25 189 ARG A O 1
ATOM 1441 N N . ARG A 1 190 ? -8.115 -2.567 6.071 1.00 97.94 190 ARG A N 1
ATOM 1442 C CA . ARG A 1 190 ? -9.492 -3.075 6.146 1.00 97.94 190 ARG A CA 1
ATOM 1443 C C . ARG A 1 190 ? -9.543 -4.462 6.766 1.00 97.94 190 ARG A C 1
ATOM 1445 O O . ARG A 1 190 ? -10.345 -4.690 7.668 1.00 97.94 190 ARG A O 1
ATOM 1452 N N . ALA A 1 191 ? -8.699 -5.380 6.296 1.00 97.81 191 ALA A N 1
ATOM 1453 C CA . ALA A 1 191 ? -8.649 -6.740 6.817 1.00 97.81 191 ALA A CA 1
ATOM 1454 C C . ALA A 1 191 ? -8.316 -6.754 8.318 1.00 97.81 191 ALA A C 1
ATOM 1456 O O . ALA A 1 191 ? -9.028 -7.395 9.091 1.00 97.81 191 ALA A O 1
ATOM 1457 N N . LEU A 1 192 ? -7.298 -6.003 8.745 1.00 97.88 192 LEU A N 1
ATOM 1458 C CA . LEU A 1 192 ? -6.897 -5.899 10.152 1.00 97.88 192 LEU A CA 1
ATOM 1459 C C . LEU A 1 192 ? -7.977 -5.292 11.036 1.00 97.88 192 LEU A C 1
ATOM 1461 O O . LEU A 1 192 ? -8.311 -5.873 12.066 1.00 97.88 192 LEU A O 1
ATOM 1465 N N . PHE A 1 193 ? -8.575 -4.173 10.627 1.00 98.12 193 PHE A N 1
ATOM 1466 C CA . PHE A 1 193 ? -9.681 -3.586 11.375 1.00 98.12 193 PHE A CA 1
ATOM 1467 C C . PHE A 1 193 ? -10.854 -4.558 11.487 1.00 98.12 193 PHE A C 1
ATOM 1469 O O . PHE A 1 193 ? -11.441 -4.661 12.556 1.00 98.12 193 PHE A O 1
ATOM 1476 N N . CYS A 1 194 ? -11.159 -5.344 10.451 1.00 97.12 194 CYS A N 1
ATOM 1477 C CA . CYS A 1 194 ? -12.156 -6.410 10.551 1.00 97.12 194 CYS A CA 1
ATOM 1478 C C . CYS A 1 194 ? -11.778 -7.487 11.583 1.00 97.12 194 CYS A C 1
ATOM 1480 O O . CYS A 1 194 ? -12.656 -7.935 12.322 1.00 97.12 194 CYS A O 1
ATOM 1482 N N . TYR A 1 195 ? -10.511 -7.910 11.656 1.00 96.12 195 TYR A N 1
ATOM 1483 C CA . TYR A 1 195 ? -10.054 -8.860 12.681 1.00 96.12 195 TYR A CA 1
ATOM 1484 C C . TYR A 1 195 ? -10.177 -8.273 14.093 1.00 96.12 195 TYR A C 1
ATOM 1486 O O . TYR A 1 195 ? -10.750 -8.921 14.967 1.00 96.12 195 TYR A O 1
ATOM 1494 N N . LEU A 1 196 ? -9.721 -7.036 14.294 1.00 96.06 196 LEU A N 1
ATOM 1495 C CA . LEU A 1 196 ? -9.781 -6.339 15.581 1.00 96.06 196 LEU A CA 1
ATOM 1496 C C . LEU A 1 196 ? -11.221 -6.018 16.011 1.00 96.06 196 LEU A C 1
ATOM 1498 O O . LEU A 1 196 ? -11.584 -6.175 17.169 1.00 96.06 196 LEU A O 1
ATOM 1502 N N . LEU A 1 197 ? -12.090 -5.615 15.083 1.00 96.56 197 LEU A N 1
ATOM 1503 C CA . LEU A 1 197 ? -13.492 -5.327 15.390 1.00 96.56 197 LEU A CA 1
ATOM 1504 C C . LEU A 1 197 ? -14.216 -6.561 15.922 1.00 96.56 197 LEU A C 1
ATOM 1506 O O . LEU A 1 197 ? -15.024 -6.432 16.838 1.00 96.56 197 LEU A O 1
ATOM 1510 N N . ARG A 1 198 ? -13.923 -7.756 15.391 1.00 95.44 198 ARG A N 1
ATOM 1511 C CA . ARG A 1 198 ? -14.530 -9.005 15.877 1.00 95.44 198 ARG A CA 1
ATOM 1512 C C . ARG A 1 198 ? -14.237 -9.255 17.356 1.00 95.44 198 ARG A C 1
ATOM 1514 O O . ARG A 1 198 ? -15.116 -9.767 18.037 1.00 95.44 198 ARG A O 1
ATOM 1521 N N . SER A 1 199 ? -13.063 -8.869 17.862 1.00 91.19 199 SER A N 1
ATOM 1522 C CA . SER A 1 199 ? -12.728 -9.027 19.286 1.00 91.19 199 SER A CA 1
ATOM 1523 C C . SER A 1 199 ? -13.291 -7.916 20.184 1.00 91.19 199 SER A C 1
ATOM 1525 O O . SER A 1 199 ? -13.303 -8.074 21.403 1.00 91.19 199 SER A O 1
ATOM 1527 N N . CYS A 1 200 ? -13.788 -6.815 19.609 1.00 91.06 200 CYS A N 1
ATOM 1528 C CA . CYS A 1 200 ? -14.325 -5.668 20.353 1.00 91.06 200 CYS A CA 1
ATOM 1529 C C . CYS A 1 200 ? -15.860 -5.548 20.312 1.00 91.06 200 CYS A C 1
ATOM 1531 O O . CYS A 1 200 ? -16.425 -4.740 21.047 1.00 91.06 200 CYS A O 1
ATOM 1533 N N . GLN A 1 201 ? -16.557 -6.329 19.479 1.00 89.50 201 GLN A N 1
ATOM 1534 C CA . GLN A 1 201 ? -18.012 -6.213 19.265 1.00 89.50 201 GLN A CA 1
ATOM 1535 C C . GLN A 1 201 ? -18.879 -6.452 20.508 1.00 89.50 201 GLN A C 1
ATOM 1537 O O . GLN A 1 201 ? -20.025 -5.991 20.545 1.00 89.50 201 GLN A O 1
ATOM 1542 N N . ASP A 1 202 ? -18.349 -7.170 21.493 1.00 90.56 202 ASP A N 1
ATOM 1543 C CA . ASP A 1 202 ? -19.038 -7.497 22.743 1.00 90.56 202 ASP A CA 1
ATOM 1544 C C . ASP A 1 202 ? -18.381 -6.821 23.954 1.00 90.56 202 ASP A C 1
ATOM 1546 O O . ASP A 1 202 ? -18.628 -7.197 25.099 1.00 90.56 202 ASP A O 1
ATOM 1550 N N . HIS A 1 203 ? -17.547 -5.800 23.718 1.00 92.81 203 HIS A N 1
ATOM 1551 C CA . HIS A 1 203 ? -16.899 -5.080 24.802 1.00 92.81 203 HIS A CA 1
ATOM 1552 C C . HIS A 1 203 ? -17.948 -4.346 25.664 1.00 92.81 203 HIS A C 1
ATOM 1554 O O . HIS A 1 203 ? -18.668 -3.479 25.159 1.00 92.81 203 HIS A O 1
ATOM 1560 N N . PRO A 1 204 ? -18.030 -4.623 26.979 1.00 93.00 204 PRO A N 1
ATOM 1561 C CA . PRO A 1 204 ? -19.171 -4.224 27.809 1.00 93.00 204 PRO A CA 1
ATOM 1562 C C . PRO A 1 204 ? -19.306 -2.708 27.993 1.00 93.00 204 PRO A C 1
ATOM 1564 O O . PRO A 1 204 ? -20.394 -2.209 28.282 1.00 93.00 204 PRO A O 1
ATOM 1567 N N . ARG A 1 205 ? -18.205 -1.963 27.840 1.00 92.56 205 ARG A N 1
ATOM 1568 C CA . ARG A 1 205 ? -18.162 -0.509 28.064 1.00 92.56 205 ARG A CA 1
ATOM 1569 C C . ARG A 1 205 ? -18.082 0.316 26.786 1.00 92.56 205 ARG A C 1
ATOM 1571 O O . ARG A 1 205 ? -18.291 1.518 26.857 1.00 92.56 205 ARG A O 1
ATOM 1578 N N . ALA A 1 206 ? -17.779 -0.292 25.640 1.00 95.88 206 ALA A N 1
ATOM 1579 C CA . ALA A 1 206 ? -17.559 0.468 24.415 1.00 95.88 206 ALA A CA 1
ATOM 1580 C C . ALA A 1 206 ? -18.897 0.771 23.741 1.00 95.88 206 ALA A C 1
ATOM 1582 O O . ALA A 1 206 ? -19.693 -0.133 23.487 1.00 95.88 206 ALA A O 1
ATOM 1583 N N . LYS A 1 207 ? -19.143 2.046 23.454 1.00 97.31 207 LYS A N 1
ATOM 1584 C CA . LYS A 1 207 ? -20.293 2.508 22.667 1.00 97.31 207 LYS A CA 1
ATOM 1585 C C . LYS A 1 207 ? -19.897 2.930 21.260 1.00 97.31 207 LYS A C 1
ATOM 1587 O O . LYS A 1 207 ? -20.737 2.924 20.373 1.00 97.31 207 LYS A O 1
ATOM 1592 N N . VAL A 1 208 ? -18.616 3.210 21.042 1.00 97.88 208 VAL A N 1
ATOM 1593 C CA . VAL A 1 208 ? -18.050 3.662 19.770 1.00 97.88 208 VAL A CA 1
ATOM 1594 C C . VAL A 1 208 ? -16.665 3.047 19.563 1.00 97.88 208 VAL A C 1
ATOM 1596 O O . VAL A 1 208 ? -15.960 2.727 20.523 1.00 97.88 208 VAL A O 1
ATOM 1599 N N . VAL A 1 209 ? -16.269 2.870 18.307 1.00 98.19 209 VAL A N 1
ATOM 1600 C CA . VAL A 1 209 ? -14.919 2.449 17.925 1.00 98.19 209 VAL A CA 1
ATOM 1601 C C . VAL A 1 209 ? -14.276 3.532 17.066 1.00 98.19 209 VAL A C 1
ATOM 1603 O O . VAL A 1 209 ? -14.869 3.989 16.091 1.00 98.19 209 VAL A O 1
ATOM 1606 N N . PHE A 1 210 ? -13.051 3.919 17.402 1.00 98.38 210 PHE A N 1
ATOM 1607 C CA . PHE A 1 210 ? -12.238 4.852 16.627 1.00 98.38 210 PHE A CA 1
ATOM 1608 C C . PHE A 1 210 ? -11.188 4.086 15.835 1.00 98.38 210 PHE A C 1
ATOM 1610 O O . PHE A 1 210 ? -10.530 3.207 16.386 1.00 98.38 210 PHE A O 1
ATOM 1617 N N . LEU A 1 211 ? -11.013 4.416 14.559 1.00 98.44 211 LEU A N 1
ATOM 1618 C CA . LEU A 1 211 ? -9.947 3.855 13.729 1.00 98.44 211 LEU A CA 1
ATOM 1619 C C . LEU A 1 211 ? -8.808 4.864 13.582 1.00 98.44 211 LEU A C 1
ATOM 1621 O O . LEU A 1 211 ? -9.058 6.047 13.343 1.00 98.44 211 LEU A O 1
ATOM 1625 N N . SER A 1 212 ? -7.572 4.381 13.686 1.00 98.06 212 SER A N 1
ATOM 1626 C CA . SER A 1 212 ? -6.358 5.186 13.545 1.00 98.06 212 SER A CA 1
ATOM 1627 C C . SER A 1 212 ? -5.308 4.498 12.669 1.00 98.06 212 SER A C 1
ATOM 1629 O O . SER A 1 212 ? -5.034 3.303 12.814 1.00 98.06 212 SER A O 1
ATOM 1631 N N . GLU A 1 213 ? -4.684 5.259 11.773 1.00 97.69 213 GLU A N 1
ATOM 1632 C CA . GLU A 1 213 ? -3.488 4.848 11.038 1.00 97.69 213 GLU A CA 1
ATOM 1633 C C . GLU A 1 213 ? -2.222 5.311 11.772 1.00 97.69 213 GLU A C 1
ATOM 1635 O O . GLU A 1 213 ? -1.987 6.509 11.942 1.00 97.69 213 GLU A O 1
ATOM 1640 N N . GLY A 1 214 ? -1.367 4.368 12.162 1.00 95.50 214 GLY A N 1
ATOM 1641 C CA . GLY A 1 214 ? -0.187 4.598 12.990 1.00 95.50 214 GLY A CA 1
ATOM 1642 C C . GLY A 1 214 ? -0.392 4.041 14.394 1.00 95.50 214 GLY A C 1
ATOM 1643 O O . GLY A 1 214 ? -0.258 2.841 14.609 1.00 95.50 214 GLY A O 1
ATOM 1644 N N . ASP A 1 215 ? -0.684 4.914 15.350 1.00 94.50 215 ASP A N 1
ATOM 1645 C CA . ASP A 1 215 ? -0.912 4.572 16.757 1.00 94.50 215 ASP A CA 1
ATOM 1646 C C . ASP A 1 215 ? -2.117 5.330 17.328 1.00 94.50 215 ASP A C 1
ATOM 1648 O O . ASP A 1 215 ? -2.946 5.851 16.583 1.00 94.50 215 ASP A O 1
ATOM 1652 N N . ILE A 1 216 ? -2.245 5.395 18.653 1.00 93.62 216 ILE A N 1
ATOM 1653 C CA . ILE A 1 216 ? -3.340 6.098 19.337 1.00 93.62 216 ILE A CA 1
ATOM 1654 C C . ILE A 1 216 ? -3.356 7.620 19.092 1.00 93.62 216 ILE A C 1
ATOM 1656 O O . ILE A 1 216 ? -4.356 8.273 19.381 1.00 93.62 216 ILE A O 1
ATOM 1660 N N . HIS A 1 217 ? -2.276 8.187 18.548 1.00 94.31 217 HIS A N 1
ATOM 1661 C CA . HIS A 1 217 ? -2.151 9.587 18.129 1.00 94.31 217 HIS A CA 1
ATOM 1662 C C . HIS A 1 217 ? -1.923 9.707 16.615 1.00 94.31 217 HIS A C 1
ATOM 1664 O O . HIS A 1 217 ? -1.399 10.713 16.133 1.00 94.31 217 HIS A O 1
ATOM 1670 N N . GLY A 1 218 ? -2.284 8.656 15.879 1.00 94.00 218 GLY A N 1
ATOM 1671 C CA . GLY A 1 218 ? -2.102 8.544 14.445 1.00 94.00 218 GLY A CA 1
ATOM 1672 C C . GLY A 1 218 ? -3.004 9.467 13.628 1.00 94.00 218 GLY A C 1
ATOM 1673 O O . GLY A 1 218 ? -3.547 10.469 14.096 1.00 94.00 218 GLY A O 1
ATOM 1674 N N . ARG A 1 219 ? -3.139 9.124 12.350 1.00 97.56 219 ARG A N 1
ATOM 1675 C CA . ARG A 1 219 ? -3.958 9.870 11.393 1.00 97.56 219 ARG A CA 1
ATOM 1676 C C . ARG A 1 219 ? -5.305 9.195 11.198 1.00 97.56 219 ARG A C 1
ATOM 1678 O O . ARG A 1 219 ? -5.450 7.989 11.394 1.00 97.56 219 ARG A O 1
ATOM 1685 N N . ASP A 1 220 ? -6.268 9.983 10.743 1.00 98.19 220 ASP A N 1
ATOM 1686 C CA . ASP A 1 220 ? -7.543 9.454 10.282 1.00 98.19 220 ASP A CA 1
ATOM 1687 C C . ASP A 1 220 ? -7.328 8.526 9.080 1.00 98.19 220 ASP A C 1
ATOM 1689 O O . ASP A 1 220 ? -6.569 8.881 8.169 1.00 98.19 220 ASP A O 1
ATOM 1693 N N . PRO A 1 221 ? -8.007 7.370 9.035 1.00 97.44 221 PRO A N 1
ATOM 1694 C CA . PRO A 1 221 ? -8.034 6.576 7.825 1.00 97.44 221 PRO A CA 1
ATOM 1695 C C . PRO A 1 221 ? -8.795 7.277 6.701 1.00 97.44 221 PRO A C 1
ATOM 1697 O O . PRO A 1 221 ? -9.679 8.100 6.941 1.00 97.44 221 PRO A O 1
ATOM 1700 N N . CYS A 1 222 ? -8.476 6.923 5.458 1.00 96.38 222 CYS A N 1
ATOM 1701 C CA . CYS A 1 222 ? -9.119 7.526 4.293 1.00 96.38 222 CYS A CA 1
ATOM 1702 C C . CYS A 1 222 ? -10.636 7.242 4.212 1.00 96.38 222 CYS A C 1
ATOM 1704 O O . CYS A 1 222 ? -11.138 6.204 4.655 1.00 96.38 222 CYS A O 1
ATOM 1706 N N . ASP A 1 223 ? -11.379 8.145 3.565 1.00 97.38 223 ASP A N 1
ATOM 1707 C CA . ASP A 1 223 ? -12.842 8.063 3.437 1.00 97.38 223 ASP A CA 1
ATOM 1708 C C . ASP A 1 223 ? -13.336 6.768 2.777 1.00 97.38 223 ASP A C 1
ATOM 1710 O O . ASP A 1 223 ? -14.413 6.264 3.112 1.00 97.38 223 ASP A O 1
ATOM 1714 N N . SER A 1 224 ? -12.584 6.233 1.809 1.00 95.69 224 SER A N 1
ATOM 1715 C CA . SER A 1 224 ? -12.922 4.972 1.141 1.00 95.69 224 SER A CA 1
ATOM 1716 C C . SER A 1 224 ? -12.905 3.807 2.128 1.00 95.69 224 SER A C 1
ATOM 1718 O O . SER A 1 224 ? -13.847 3.014 2.133 1.00 95.69 224 SER A O 1
ATOM 1720 N N . LEU A 1 225 ? -11.911 3.756 3.019 1.00 96.38 225 LEU A N 1
ATOM 1721 C CA . LEU A 1 225 ? -11.834 2.753 4.075 1.00 96.38 225 LEU A CA 1
ATOM 1722 C C . LEU A 1 225 ? -12.980 2.911 5.080 1.00 96.38 225 LEU A C 1
ATOM 1724 O O . LEU A 1 225 ? -13.655 1.935 5.405 1.00 96.38 225 LEU A O 1
ATOM 1728 N N . MET A 1 226 ? -13.261 4.140 5.519 1.00 97.88 226 MET A N 1
ATOM 1729 C CA . MET A 1 226 ? -14.348 4.418 6.468 1.00 97.88 226 MET A CA 1
ATOM 1730 C C . MET A 1 226 ? -15.724 4.002 5.924 1.00 97.88 226 MET A C 1
ATOM 1732 O O . MET A 1 226 ? -16.569 3.500 6.668 1.00 97.88 226 MET A O 1
ATOM 1736 N N . LYS A 1 227 ? -15.960 4.140 4.611 1.00 97.62 227 LYS A N 1
ATOM 1737 C CA . LYS A 1 227 ? -17.208 3.698 3.965 1.00 97.62 227 LYS A CA 1
ATOM 1738 C C . LYS A 1 227 ? -17.441 2.187 4.076 1.00 97.62 227 LYS A C 1
ATOM 1740 O O . LYS A 1 227 ? -18.603 1.792 4.161 1.00 97.62 227 LYS A O 1
ATOM 1745 N N . CYS A 1 228 ? -16.391 1.362 4.121 1.00 96.81 228 CYS A N 1
ATOM 1746 C CA . CYS A 1 228 ? -16.510 -0.097 4.263 1.00 96.81 228 CYS A CA 1
ATOM 1747 C C . CYS A 1 228 ? -17.111 -0.531 5.607 1.00 96.81 228 CYS A C 1
ATOM 1749 O O . CYS A 1 228 ? -17.587 -1.655 5.732 1.00 96.81 228 CYS A O 1
ATOM 1751 N N . PHE A 1 229 ? -17.094 0.355 6.600 1.00 96.88 229 PHE A N 1
ATOM 1752 C CA . PHE A 1 229 ? -17.533 0.083 7.965 1.00 96.88 229 PHE A CA 1
ATOM 1753 C C . PHE A 1 229 ? -18.931 0.636 8.280 1.00 96.88 229 PHE A C 1
ATOM 1755 O O . PHE A 1 229 ? -19.398 0.565 9.420 1.00 96.88 229 PHE A O 1
ATOM 1762 N N . LYS A 1 230 ? -19.636 1.170 7.275 1.00 95.94 230 LYS A N 1
ATOM 1763 C CA . LYS A 1 230 ? -21.031 1.596 7.424 1.00 95.94 230 LYS A CA 1
ATOM 1764 C C . LYS A 1 230 ? -21.913 0.397 7.779 1.00 95.94 230 LYS A C 1
ATOM 1766 O O . LYS A 1 230 ? -21.905 -0.610 7.082 1.00 95.94 230 LYS A O 1
ATOM 1771 N N . GLY A 1 231 ? -22.697 0.532 8.846 1.00 94.62 231 GLY A N 1
ATOM 1772 C CA . GLY A 1 231 ? -23.586 -0.531 9.326 1.00 94.62 231 GLY A CA 1
ATOM 1773 C C . GLY A 1 231 ? -22.931 -1.533 10.280 1.00 94.62 231 GLY A C 1
ATOM 1774 O O . GLY A 1 231 ? -23.557 -2.535 10.615 1.00 94.62 231 GLY A O 1
ATOM 1775 N N . ALA A 1 232 ? -21.700 -1.284 10.742 1.00 96.06 232 ALA A N 1
ATOM 1776 C CA . ALA A 1 232 ? -21.139 -2.043 11.855 1.00 96.06 232 ALA A CA 1
ATOM 1777 C C . ALA A 1 232 ? -22.008 -1.911 13.123 1.00 96.06 232 ALA A C 1
ATOM 1779 O O . ALA A 1 232 ? -22.640 -0.881 13.353 1.00 96.06 232 ALA A O 1
ATOM 1780 N N . LYS A 1 233 ? -22.017 -2.965 13.954 1.00 96.00 233 LYS A N 1
ATOM 1781 C CA . LYS A 1 233 ? -22.808 -3.050 15.199 1.00 96.00 233 LYS A CA 1
ATOM 1782 C C . LYS A 1 233 ? -22.517 -1.891 16.159 1.00 96.00 233 LYS A C 1
ATOM 1784 O O . LYS A 1 233 ? -23.441 -1.333 16.740 1.00 96.00 233 LYS A O 1
ATOM 1789 N N . LEU A 1 234 ? -21.238 -1.552 16.325 1.00 96.38 234 LEU A N 1
ATOM 1790 C CA . LEU A 1 234 ? -20.811 -0.349 17.033 1.00 96.38 234 LEU A CA 1
ATOM 1791 C C . LEU A 1 234 ? -20.561 0.764 16.007 1.00 96.38 234 LEU A C 1
ATOM 1793 O O . LEU A 1 234 ? -19.943 0.487 14.977 1.00 96.38 234 LEU A O 1
ATOM 1797 N N . PRO A 1 235 ? -20.994 2.008 16.274 1.00 97.62 235 PRO A N 1
ATOM 1798 C CA . PRO A 1 235 ? -20.590 3.174 15.504 1.00 97.62 235 PRO A CA 1
ATOM 1799 C C . PRO A 1 235 ? -19.069 3.236 15.335 1.00 97.62 235 PRO A C 1
ATOM 1801 O O . PRO A 1 235 ? -18.326 3.142 16.312 1.00 97.62 235 PRO A O 1
ATOM 1804 N N . ILE A 1 236 ? -18.616 3.410 14.093 1.00 98.12 236 ILE A N 1
ATOM 1805 C CA . ILE A 1 236 ? -17.198 3.546 13.749 1.00 98.12 236 ILE A CA 1
ATOM 1806 C C . ILE A 1 236 ? -16.916 5.001 13.361 1.00 98.12 236 ILE A C 1
ATOM 1808 O O . ILE A 1 236 ? -17.633 5.588 12.546 1.00 98.12 236 ILE A O 1
ATOM 1812 N N . ARG A 1 237 ? -15.882 5.585 13.968 1.00 98.31 237 ARG A N 1
ATOM 1813 C CA . ARG A 1 237 ? -15.470 6.992 13.844 1.00 98.31 237 ARG A CA 1
ATOM 1814 C C . ARG A 1 237 ? -13.972 7.096 13.554 1.00 98.31 237 ARG A C 1
ATOM 1816 O O . ARG A 1 237 ? -13.233 6.126 13.717 1.00 98.31 237 ARG A O 1
ATOM 1823 N N . THR A 1 238 ? -13.518 8.262 13.108 1.00 98.44 238 THR A N 1
ATOM 1824 C CA . THR A 1 238 ? -12.085 8.531 12.909 1.00 98.44 238 THR A CA 1
ATOM 1825 C C . THR A 1 238 ? -11.422 8.970 14.216 1.00 98.44 238 THR A C 1
ATOM 1827 O O . THR A 1 238 ? -12.098 9.451 15.129 1.00 98.44 238 THR A O 1
ATOM 1830 N N . ILE A 1 239 ? -10.099 8.826 14.330 1.00 98.00 239 ILE A N 1
ATOM 1831 C CA . ILE A 1 239 ? -9.362 9.208 15.543 1.00 98.00 239 ILE A CA 1
ATOM 1832 C C . ILE A 1 239 ? -9.465 10.710 15.862 1.00 98.00 239 ILE A C 1
ATOM 1834 O O . ILE A 1 239 ? -9.506 11.081 17.030 1.00 98.00 239 ILE A O 1
ATOM 1838 N N . SER A 1 240 ? -9.623 11.585 14.868 1.00 97.75 240 SER A N 1
ATOM 1839 C CA . SER A 1 240 ? -9.858 13.026 15.074 1.00 97.75 240 SER A CA 1
ATOM 1840 C C . SER A 1 240 ? -11.182 13.361 15.771 1.00 97.75 240 SER A C 1
ATOM 1842 O O . SER A 1 240 ? -11.334 14.446 16.347 1.00 97.75 240 SER A O 1
ATOM 1844 N N . GLN A 1 241 ? -12.141 12.431 15.742 1.00 98.19 241 GLN A N 1
ATOM 1845 C CA . GLN A 1 241 ? -13.414 12.518 16.460 1.00 98.19 241 GLN A CA 1
ATOM 1846 C C . GLN A 1 241 ? -13.320 11.937 17.876 1.00 98.19 241 GLN A C 1
ATOM 1848 O O . GLN A 1 241 ? -14.275 12.043 18.646 1.00 98.19 241 GLN A O 1
ATOM 1853 N N . CYS A 1 242 ? -12.174 11.361 18.238 1.00 97.62 242 CYS A N 1
ATOM 1854 C CA . CYS A 1 242 ? -11.874 10.951 19.597 1.00 97.62 242 CYS A CA 1
ATOM 1855 C C . CYS A 1 242 ? -11.432 12.162 20.430 1.00 97.62 242 CYS A C 1
ATOM 1857 O O . CYS A 1 242 ? -10.743 13.076 19.972 1.00 97.62 242 CYS A O 1
ATOM 1859 N N . SER A 1 243 ? -11.813 12.149 21.697 1.00 95.31 243 SER A N 1
ATOM 1860 C CA . SER A 1 243 ? -11.325 13.032 22.744 1.00 95.31 243 SER A CA 1
ATOM 1861 C C . SER A 1 243 ? -10.770 12.181 23.887 1.00 95.31 243 SER A C 1
ATOM 1863 O O . SER A 1 243 ? -11.314 11.108 24.170 1.00 95.31 243 SER A O 1
ATOM 1865 N N . PRO A 1 244 ? -9.676 12.607 24.535 1.00 85.44 244 PRO A N 1
ATOM 1866 C CA . PRO A 1 244 ? -9.207 11.933 25.732 1.00 85.44 244 PRO A CA 1
ATOM 1867 C C . PRO A 1 244 ? -10.204 12.197 26.867 1.00 85.44 244 PRO A C 1
ATOM 1869 O O . PRO A 1 244 ? -10.386 13.338 27.290 1.00 85.44 244 PRO A O 1
ATOM 1872 N N . LEU A 1 245 ? -10.848 11.145 27.366 1.00 81.44 245 LEU A N 1
ATOM 1873 C CA . LEU A 1 245 ? -11.551 11.172 28.647 1.00 81.44 245 LEU A CA 1
ATOM 1874 C C . LEU A 1 245 ? -10.578 10.757 29.760 1.00 81.44 245 LEU A C 1
ATOM 1876 O O . LEU A 1 245 ? -9.554 10.129 29.472 1.00 81.44 245 LEU A O 1
ATOM 1880 N N . PRO A 1 246 ? -10.875 11.055 31.041 1.00 82.38 246 PRO A N 1
ATOM 1881 C CA . PRO A 1 246 ? -10.095 10.532 32.155 1.00 82.38 246 PRO A CA 1
ATOM 1882 C C . PRO A 1 246 ? -9.950 9.010 32.040 1.00 82.38 246 PRO A C 1
ATOM 1884 O O . PRO A 1 246 ? -10.917 8.266 32.182 1.00 82.38 246 PRO A O 1
ATOM 1887 N N . ALA A 1 247 ? -8.726 8.579 31.739 1.00 85.38 247 ALA A N 1
ATOM 1888 C CA . ALA A 1 247 ? -8.320 7.196 31.537 1.00 85.38 247 ALA A CA 1
ATOM 1889 C C . ALA A 1 247 ? -8.931 6.429 30.343 1.00 85.38 247 ALA A C 1
ATOM 1891 O O . ALA A 1 247 ? -8.623 5.252 30.253 1.00 85.38 247 ALA A O 1
ATOM 1892 N N . GLN A 1 248 ? -9.710 7.004 29.416 1.00 92.56 248 GLN A N 1
ATOM 1893 C CA . GLN A 1 248 ? -10.297 6.242 28.286 1.00 92.56 248 GLN A CA 1
ATOM 1894 C C . GLN A 1 248 ? -10.534 7.094 27.026 1.00 92.56 248 GLN A C 1
ATOM 1896 O O . GLN A 1 248 ? -10.457 8.321 27.073 1.00 92.56 248 GLN A O 1
ATOM 1901 N N . ALA A 1 249 ? -10.846 6.458 25.894 1.00 94.44 249 ALA A N 1
ATOM 1902 C CA . ALA A 1 249 ? -11.266 7.166 24.683 1.00 94.44 249 ALA A CA 1
ATOM 1903 C C . ALA A 1 249 ? -12.735 7.574 24.803 1.00 94.44 249 ALA A C 1
ATOM 1905 O O . ALA A 1 249 ? -13.554 6.804 25.308 1.00 94.44 249 ALA A O 1
ATOM 1906 N N . GLY A 1 250 ? -13.083 8.764 24.315 1.00 96.44 250 GLY A N 1
ATOM 1907 C CA . GLY A 1 250 ? -14.469 9.210 24.248 1.00 96.44 250 GLY A CA 1
ATOM 1908 C C . GLY A 1 250 ? -14.803 9.933 22.961 1.00 96.44 250 GLY A C 1
ATOM 1909 O O . GLY A 1 250 ? -13.989 10.687 22.432 1.00 96.44 250 GLY A O 1
ATOM 1910 N N . ASP A 1 251 ? -16.018 9.743 22.468 1.00 97.81 251 ASP A N 1
ATOM 1911 C CA . ASP A 1 251 ? -16.516 10.485 21.314 1.00 97.81 251 ASP A CA 1
ATOM 1912 C C . ASP A 1 251 ? -16.633 11.969 21.659 1.00 97.81 251 ASP A C 1
ATOM 1914 O O . ASP A 1 251 ? -17.271 12.354 22.636 1.00 97.81 251 ASP A O 1
ATOM 1918 N N . LYS A 1 252 ? -15.991 12.819 20.858 1.00 97.62 252 LYS A N 1
ATOM 1919 C CA . LYS A 1 252 ? -15.889 14.256 21.128 1.00 97.62 252 LYS A CA 1
ATOM 1920 C C . LYS A 1 252 ? -17.243 14.967 21.117 1.00 97.62 252 LYS A C 1
ATOM 1922 O O . LYS A 1 252 ? -17.379 16.008 21.752 1.00 97.62 252 LYS A O 1
ATOM 1927 N N . ALA A 1 253 ? -18.216 14.446 20.371 1.00 97.69 253 ALA A N 1
ATOM 1928 C CA . ALA A 1 253 ? -19.528 15.066 20.233 1.00 97.69 253 ALA A CA 1
ATOM 1929 C C . ALA A 1 253 ? -20.491 14.632 21.345 1.00 97.69 253 ALA A C 1
ATOM 1931 O O . ALA A 1 253 ? -21.293 15.437 21.809 1.00 97.69 253 ALA A O 1
ATOM 1932 N N . THR A 1 254 ? -20.421 13.370 21.762 1.00 97.31 254 THR A N 1
ATOM 1933 C CA . THR A 1 254 ? -21.403 12.750 22.667 1.00 97.31 254 THR A CA 1
ATOM 1934 C C . THR A 1 254 ? -20.858 12.465 24.065 1.00 97.31 254 THR A C 1
ATOM 1936 O O . THR A 1 254 ? -21.634 12.300 25.001 1.00 97.31 254 THR A O 1
ATOM 1939 N N . GLY A 1 255 ? -19.535 12.406 24.225 1.00 96.25 255 GLY A N 1
ATOM 1940 C CA . GLY A 1 255 ? -18.868 11.972 25.452 1.00 96.25 255 GLY A CA 1
ATOM 1941 C C . GLY A 1 255 ? -18.944 10.462 25.698 1.00 96.25 255 GLY A C 1
ATOM 1942 O O . GLY A 1 255 ? -18.522 9.999 26.757 1.00 96.25 255 GLY A O 1
ATOM 1943 N N . GLU A 1 256 ? -19.482 9.682 24.757 1.00 97.00 256 GLU A N 1
ATOM 1944 C CA . GLU A 1 256 ? -19.632 8.240 24.927 1.00 97.00 256 GLU A CA 1
ATOM 1945 C C . GLU A 1 256 ? -18.272 7.521 24.946 1.00 97.00 256 GLU A C 1
ATOM 1947 O O . GLU A 1 256 ? -17.398 7.841 24.137 1.00 97.00 256 GLU A O 1
ATOM 1952 N N . PRO A 1 257 ? -18.081 6.526 25.834 1.00 96.94 257 PRO A N 1
ATOM 1953 C CA . PRO A 1 257 ? -16.840 5.763 25.921 1.00 96.94 257 PRO A CA 1
ATOM 1954 C C . PRO A 1 257 ? -16.597 4.917 24.669 1.00 96.94 257 PRO A C 1
ATOM 1956 O O . PRO A 1 257 ? -17.514 4.271 24.149 1.00 96.94 257 PRO A O 1
ATOM 1959 N N . GLY A 1 258 ? -15.344 4.844 24.228 1.00 96.94 258 GLY A N 1
ATOM 1960 C CA . GLY A 1 258 ? -14.956 4.064 23.060 1.00 96.94 258 GLY A CA 1
ATOM 1961 C C . GLY A 1 258 ? -13.638 3.319 23.186 1.00 96.94 258 GLY A C 1
ATOM 1962 O O . GLY A 1 258 ? -12.969 3.365 24.213 1.00 96.94 258 GLY A O 1
ATOM 1963 N N . ILE A 1 259 ? -13.288 2.622 22.107 1.00 97.38 259 ILE A N 1
ATOM 1964 C CA . ILE A 1 259 ? -12.016 1.909 21.933 1.00 97.38 259 ILE A CA 1
ATOM 1965 C C . ILE A 1 259 ? -11.333 2.464 20.693 1.00 97.38 25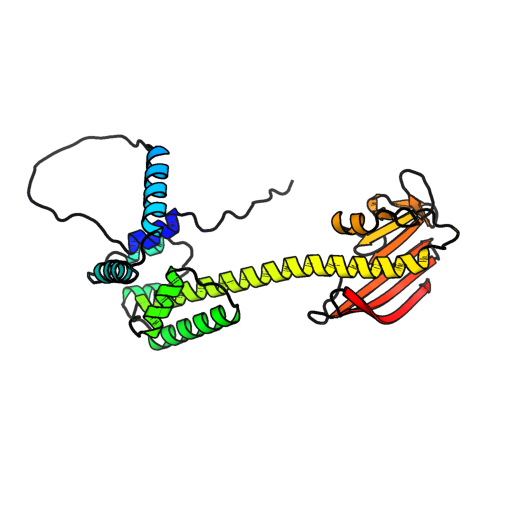9 ILE A C 1
ATOM 1967 O O . ILE A 1 259 ? -11.986 2.661 19.669 1.00 97.38 259 ILE A O 1
ATOM 1971 N N . ILE A 1 260 ? -10.023 2.676 20.759 1.00 97.88 260 ILE A N 1
ATOM 1972 C CA . ILE A 1 260 ? -9.211 3.012 19.590 1.00 97.88 260 ILE A CA 1
ATOM 1973 C C . ILE A 1 260 ? -8.631 1.720 19.024 1.00 97.88 260 ILE A C 1
ATOM 1975 O O . ILE A 1 260 ? -7.908 1.018 19.721 1.00 97.88 260 ILE A O 1
ATOM 1979 N N . LEU A 1 261 ? -8.911 1.422 17.761 1.00 98.06 261 LEU A N 1
ATOM 1980 C CA . LEU A 1 261 ? -8.200 0.418 16.977 1.00 98.06 261 LEU A CA 1
ATOM 1981 C C . LEU A 1 261 ? -7.152 1.124 16.130 1.00 98.06 261 LEU A C 1
ATOM 1983 O O . LEU A 1 261 ? -7.453 2.113 15.458 1.00 98.06 261 LEU A O 1
ATOM 1987 N N . TRP A 1 262 ? -5.933 0.605 16.129 1.00 97.94 262 TRP A N 1
ATOM 1988 C CA . TRP A 1 262 ? -4.829 1.205 15.393 1.00 97.94 262 TRP A CA 1
ATOM 1989 C C . TRP A 1 262 ? -4.086 0.167 14.557 1.00 97.94 262 TRP A C 1
ATOM 1991 O O . TRP A 1 262 ? -4.000 -1.008 14.916 1.00 97.94 262 TRP A O 1
ATOM 2001 N N . VAL A 1 263 ? -3.555 0.619 13.422 1.00 98.31 263 VAL A N 1
ATOM 2002 C CA . VAL A 1 263 ? -2.727 -0.177 12.507 1.00 98.31 263 VAL A CA 1
ATOM 2003 C C . VAL A 1 263 ? -1.461 0.616 12.193 1.00 98.31 263 VAL A C 1
ATOM 2005 O O . VAL A 1 263 ? -1.547 1.679 11.578 1.00 98.31 263 VAL A O 1
ATOM 2008 N N . ARG A 1 264 ? -0.289 0.114 12.602 1.00 97.75 264 ARG A N 1
ATOM 2009 C CA . ARG A 1 264 ? 1.027 0.730 12.341 1.00 97.75 264 ARG A CA 1
ATOM 2010 C C . ARG A 1 264 ? 1.377 0.698 10.842 1.00 97.75 264 ARG A C 1
ATOM 2012 O O . ARG A 1 264 ? 0.689 0.044 10.056 1.00 97.75 264 ARG A O 1
ATOM 2019 N N . PRO A 1 265 ? 2.444 1.405 10.413 1.00 97.25 265 PRO A N 1
ATOM 2020 C CA . PRO A 1 265 ? 2.917 1.337 9.033 1.00 97.25 265 PRO A CA 1
ATOM 2021 C C . PRO A 1 265 ? 3.113 -0.104 8.544 1.00 97.25 265 PRO A C 1
ATOM 2023 O O . PRO A 1 265 ? 3.668 -0.943 9.253 1.00 97.25 265 PRO A O 1
ATOM 2026 N N . ILE A 1 266 ? 2.656 -0.373 7.321 1.00 97.81 266 ILE A N 1
ATOM 2027 C CA . ILE A 1 266 ? 2.704 -1.700 6.706 1.00 97.81 266 ILE A CA 1
ATOM 2028 C C . ILE A 1 266 ? 4.104 -1.936 6.145 1.00 97.81 266 ILE A C 1
ATOM 2030 O O . ILE A 1 266 ? 4.604 -1.155 5.332 1.00 97.81 266 ILE A O 1
ATOM 2034 N N . LYS A 1 267 ? 4.731 -3.039 6.549 1.00 96.56 267 LYS A N 1
ATOM 2035 C CA . LYS A 1 267 ? 6.018 -3.480 6.021 1.00 96.56 267 LYS A CA 1
ATOM 2036 C C . LYS A 1 267 ? 5.785 -4.575 4.986 1.00 96.56 267 LYS A C 1
ATOM 2038 O O . LYS A 1 267 ? 5.383 -5.688 5.308 1.00 96.56 267 LYS A O 1
ATOM 2043 N N . TRP A 1 268 ? 6.070 -4.264 3.728 1.00 95.19 268 TRP A N 1
ATOM 2044 C CA . TRP A 1 268 ? 6.037 -5.246 2.647 1.00 95.19 268 TRP A CA 1
ATOM 2045 C C . TRP A 1 268 ? 7.230 -6.196 2.762 1.00 95.19 268 TRP A C 1
ATOM 2047 O O . TRP A 1 268 ? 8.377 -5.755 2.681 1.00 95.19 268 TRP A O 1
ATOM 2057 N N . VAL A 1 269 ? 6.955 -7.487 2.949 1.00 94.88 269 VAL A N 1
ATOM 2058 C CA . VAL A 1 269 ? 7.981 -8.542 2.951 1.00 94.88 269 VAL A CA 1
ATOM 2059 C C . VAL A 1 269 ? 8.155 -9.080 1.534 1.00 94.88 269 VAL A C 1
ATOM 2061 O O . VAL A 1 269 ? 9.274 -9.199 1.044 1.00 94.88 269 VAL A O 1
ATOM 2064 N N . GLU A 1 270 ? 7.037 -9.330 0.849 1.00 90.75 270 GLU A N 1
ATOM 2065 C CA . GLU A 1 270 ? 6.978 -9.799 -0.540 1.00 90.75 270 GLU A CA 1
ATOM 2066 C C . GLU A 1 270 ? 5.867 -9.053 -1.295 1.00 90.75 270 GLU A C 1
ATOM 2068 O O . GLU A 1 270 ? 5.266 -8.123 -0.765 1.00 90.75 270 GLU A O 1
ATOM 2073 N N . THR A 1 271 ? 5.588 -9.415 -2.551 1.00 87.75 271 THR A N 1
ATOM 2074 C CA . THR A 1 271 ? 4.533 -8.740 -3.340 1.00 87.75 271 THR A CA 1
ATOM 2075 C C . THR A 1 271 ? 3.127 -9.044 -2.815 1.00 87.75 271 THR A C 1
ATOM 2077 O O . THR A 1 271 ? 2.229 -8.222 -2.962 1.00 87.75 271 THR A O 1
ATOM 2080 N N . ASP A 1 272 ? 2.940 -10.199 -2.187 1.00 92.19 272 ASP A N 1
ATOM 2081 C CA . ASP A 1 272 ? 1.682 -10.720 -1.655 1.00 92.19 272 ASP A CA 1
ATOM 2082 C C . ASP A 1 272 ? 1.773 -11.044 -0.154 1.00 92.19 272 ASP A C 1
ATOM 2084 O O . ASP A 1 272 ? 0.874 -11.686 0.384 1.00 92.19 272 ASP A O 1
ATOM 2088 N N . CYS A 1 273 ? 2.825 -10.586 0.537 1.00 94.94 273 CYS A N 1
ATOM 2089 C CA . CYS A 1 273 ? 3.037 -10.807 1.967 1.00 94.94 273 CYS A CA 1
ATOM 2090 C C . CYS A 1 273 ? 3.442 -9.511 2.678 1.00 94.94 273 CYS A C 1
ATOM 2092 O O . CYS A 1 273 ? 4.384 -8.826 2.265 1.00 94.94 273 CYS A O 1
ATOM 2094 N N . VAL A 1 274 ? 2.779 -9.215 3.797 1.00 97.44 274 VAL A N 1
ATOM 2095 C CA . VAL A 1 274 ? 3.054 -8.042 4.634 1.00 97.44 274 VAL A CA 1
ATOM 2096 C C . VAL A 1 274 ? 3.172 -8.411 6.109 1.00 97.44 274 VAL A C 1
ATOM 2098 O O . VAL A 1 274 ? 2.530 -9.347 6.586 1.00 97.44 274 VAL A O 1
ATOM 2101 N N . GLU A 1 275 ? 3.975 -7.631 6.819 1.00 97.38 275 GLU A N 1
ATOM 2102 C CA . GLU A 1 275 ? 4.110 -7.610 8.272 1.00 97.38 275 GLU A CA 1
ATOM 2103 C C . GLU A 1 275 ? 3.588 -6.274 8.800 1.00 97.38 275 GLU A C 1
ATOM 2105 O O . GLU A 1 275 ? 3.863 -5.212 8.232 1.00 97.38 275 GLU A O 1
ATOM 2110 N N . VAL A 1 276 ? 2.819 -6.313 9.881 1.00 97.75 276 VAL A N 1
ATOM 2111 C CA . VAL A 1 276 ? 2.156 -5.125 10.419 1.00 97.75 276 VAL A CA 1
ATOM 2112 C C . VAL A 1 276 ? 1.802 -5.323 11.881 1.00 97.75 276 VAL A C 1
ATOM 2114 O O . VAL A 1 276 ? 1.249 -6.344 12.276 1.00 97.75 276 VAL A O 1
ATOM 2117 N N . GLU A 1 277 ? 2.108 -4.327 12.700 1.00 97.38 277 GLU A N 1
ATOM 2118 C CA . GLU A 1 277 ? 1.641 -4.288 14.079 1.00 97.38 277 GLU A CA 1
ATOM 2119 C C . GLU A 1 277 ? 0.273 -3.602 14.122 1.00 97.38 277 GLU A C 1
ATOM 2121 O O . GLU A 1 277 ? 0.071 -2.537 13.534 1.00 97.38 277 GLU A O 1
ATOM 2126 N N . ALA A 1 278 ? -0.686 -4.214 14.800 1.00 97.75 278 ALA A N 1
ATOM 2127 C CA . ALA A 1 278 ? -2.009 -3.640 14.974 1.00 97.75 278 ALA A CA 1
ATOM 2128 C C . ALA A 1 278 ? -2.559 -4.024 16.339 1.00 97.75 278 ALA A C 1
ATOM 2130 O O . ALA A 1 278 ? -2.218 -5.075 16.885 1.00 97.75 278 ALA A O 1
ATOM 2131 N N . GLY A 1 279 ? -3.422 -3.182 16.884 1.00 96.50 279 GLY A N 1
ATOM 2132 C CA . GLY A 1 279 ? -3.878 -3.365 18.246 1.00 96.50 279 GLY A CA 1
ATOM 2133 C C . GLY A 1 279 ? -5.057 -2.495 18.611 1.00 96.50 279 GLY A C 1
ATOM 2134 O O . GLY A 1 279 ? -5.708 -1.874 17.764 1.00 96.50 279 GLY A O 1
ATOM 2135 N N . ARG A 1 280 ? -5.330 -2.471 19.910 1.00 96.31 280 ARG A N 1
ATOM 2136 C CA . ARG A 1 280 ? -6.403 -1.690 20.503 1.00 96.31 280 ARG A CA 1
ATOM 2137 C C . ARG A 1 280 ? -5.944 -0.973 21.759 1.00 96.31 280 ARG A C 1
ATOM 2139 O O . ARG A 1 280 ? -5.038 -1.413 22.460 1.00 96.31 280 ARG A O 1
ATOM 2146 N N . TRP A 1 281 ? -6.607 0.133 22.041 1.00 95.94 281 TRP A N 1
ATOM 2147 C CA . TRP A 1 281 ? -6.482 0.876 23.280 1.00 95.94 281 TRP A CA 1
ATOM 2148 C C . TRP A 1 281 ? -7.882 1.165 23.812 1.00 95.94 281 TRP A C 1
ATOM 2150 O O . TRP A 1 281 ? -8.684 1.832 23.156 1.00 95.94 281 TRP A O 1
ATOM 2160 N N . GLU A 1 282 ? -8.188 0.609 24.976 1.00 92.88 282 GLU A N 1
ATOM 2161 C CA . GLU A 1 282 ? -9.486 0.706 25.645 1.00 92.88 282 GLU A CA 1
ATOM 2162 C C . GLU A 1 282 ? -9.436 1.787 26.731 1.00 92.88 282 GLU A C 1
ATOM 2164 O O . GLU A 1 282 ? -10.318 2.642 26.818 1.00 92.88 282 GLU A O 1
ATOM 2169 N N . HIS A 1 283 ? -8.380 1.763 27.547 1.00 90.50 283 HIS A N 1
ATOM 2170 C CA . HIS A 1 283 ? -8.147 2.707 28.635 1.00 90.50 283 HIS A CA 1
ATOM 2171 C C . HIS A 1 283 ? -6.669 2.719 29.058 1.00 90.50 283 HIS A C 1
ATOM 2173 O O . HIS A 1 283 ? -5.850 1.960 28.546 1.00 90.50 283 HIS A O 1
ATOM 2179 N N . GLY A 1 284 ? -6.309 3.557 30.035 1.00 86.94 284 GLY A N 1
ATOM 2180 C CA . GLY A 1 284 ? -4.919 3.759 30.484 1.00 86.94 284 GLY A CA 1
ATOM 2181 C C . GLY A 1 284 ? -4.1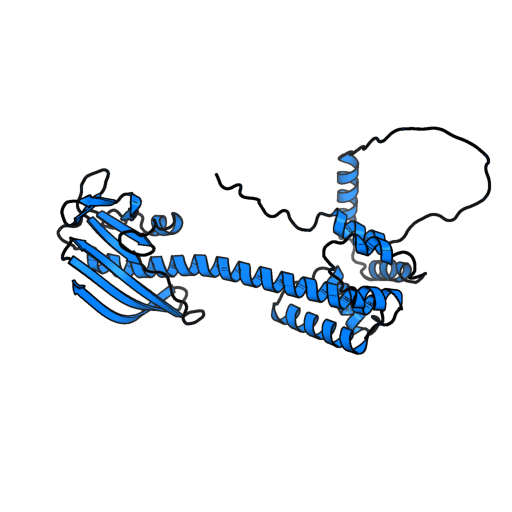78 2.528 31.038 1.00 86.94 284 GLY A C 1
ATOM 2182 O O . GLY A 1 284 ? -2.984 2.624 31.279 1.00 86.94 284 GLY A O 1
ATOM 2183 N N . LEU A 1 285 ? -4.870 1.401 31.229 1.00 87.56 285 LEU A N 1
ATOM 2184 C CA . LEU A 1 285 ? -4.345 0.102 31.698 1.00 87.56 285 LEU A CA 1
ATOM 2185 C C . LEU A 1 285 ? -4.925 -1.061 30.868 1.00 87.56 285 LEU A C 1
ATOM 2187 O O . LEU A 1 285 ? -5.111 -2.163 31.370 1.00 87.56 285 LEU A O 1
ATOM 2191 N N . GLY A 1 286 ? -5.423 -0.744 29.675 1.00 91.50 286 GLY A N 1
ATOM 2192 C CA . GLY A 1 286 ? -6.145 -1.671 28.820 1.00 91.50 286 GLY A CA 1
ATOM 2193 C C . GLY A 1 286 ? -5.706 -1.424 27.398 1.00 91.50 286 GLY A C 1
ATOM 2194 O O . GLY A 1 286 ? -6.407 -0.761 26.631 1.00 91.50 286 GLY A O 1
ATOM 2195 N N . ALA A 1 287 ? -4.508 -1.889 27.071 1.00 93.44 287 ALA A N 1
ATOM 2196 C CA . ALA A 1 287 ? -3.964 -1.793 25.730 1.00 93.44 287 ALA A CA 1
ATOM 2197 C C . ALA A 1 287 ? -3.417 -3.145 25.293 1.00 93.44 287 ALA A C 1
ATOM 2199 O O . ALA A 1 287 ? -2.779 -3.853 26.072 1.00 93.44 287 ALA A O 1
ATOM 2200 N N .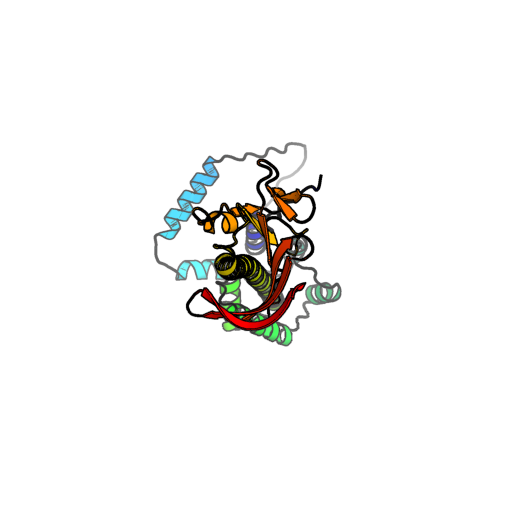 SER A 1 288 ? -3.648 -3.487 24.030 1.00 94.94 288 SER A N 1
ATOM 2201 C CA . SER A 1 288 ? -2.973 -4.625 23.433 1.00 94.94 288 SER A CA 1
ATOM 2202 C C . SER A 1 288 ? -2.504 -4.343 22.020 1.00 94.94 288 SER A C 1
ATOM 2204 O O . SER A 1 288 ? -3.105 -3.553 21.288 1.00 94.94 288 SER A O 1
ATOM 2206 N N . GLY A 1 289 ? -1.399 -4.972 21.645 1.00 95.50 289 GLY A N 1
ATOM 2207 C CA . GLY A 1 289 ? -0.833 -4.893 20.308 1.00 95.50 289 GLY A CA 1
ATOM 2208 C C . GLY A 1 289 ? -0.321 -6.251 19.878 1.00 95.50 289 GLY A C 1
ATOM 2209 O O . GLY A 1 289 ? 0.208 -7.011 20.681 1.00 95.50 289 GLY A O 1
ATOM 2210 N N . THR A 1 290 ? -0.510 -6.573 18.608 1.00 96.44 290 THR A N 1
ATOM 2211 C CA . THR A 1 290 ? -0.175 -7.873 18.039 1.00 96.44 290 THR A CA 1
ATOM 2212 C C . THR A 1 290 ? 0.578 -7.675 16.735 1.00 96.44 290 THR A C 1
ATOM 2214 O O . THR A 1 290 ? 0.225 -6.803 15.935 1.00 96.44 290 THR A O 1
ATOM 2217 N N . HIS A 1 291 ? 1.605 -8.489 16.499 1.00 96.88 291 HIS A N 1
ATOM 2218 C CA . HIS A 1 291 ? 2.290 -8.509 15.215 1.00 96.88 291 HIS A CA 1
ATOM 2219 C C . HIS A 1 291 ? 1.605 -9.498 14.268 1.00 96.88 291 HIS A C 1
ATOM 2221 O O . HIS A 1 291 ? 1.501 -10.694 14.547 1.00 96.88 291 HIS A O 1
ATOM 2227 N N . TRP A 1 292 ? 1.130 -8.993 13.136 1.00 97.50 292 TRP A N 1
ATOM 2228 C CA . TRP A 1 292 ? 0.395 -9.753 12.137 1.00 97.50 292 TRP A CA 1
ATOM 2229 C C . TRP A 1 292 ? 1.250 -9.971 10.901 1.00 97.50 292 TRP A C 1
ATOM 2231 O O . TRP A 1 292 ? 1.819 -9.027 10.349 1.00 97.50 292 TRP A O 1
ATOM 2241 N N . ARG A 1 293 ? 1.238 -11.205 10.398 1.00 97.38 293 ARG A N 1
ATOM 2242 C CA . ARG A 1 293 ? 1.659 -11.517 9.035 1.00 97.38 293 ARG A CA 1
ATOM 2243 C C . ARG A 1 293 ? 0.432 -11.820 8.191 1.00 97.38 293 ARG A C 1
ATOM 2245 O O . ARG A 1 293 ? -0.328 -12.741 8.504 1.00 97.38 293 ARG A O 1
ATOM 2252 N N . LEU A 1 294 ? 0.240 -11.065 7.113 1.00 97.88 294 LEU A N 1
ATOM 2253 C CA . LEU A 1 294 ? -0.863 -11.273 6.178 1.00 97.88 294 LEU A CA 1
ATOM 2254 C C . LEU A 1 294 ? -0.335 -11.688 4.813 1.00 97.88 294 LEU A C 1
ATOM 2256 O O . LEU A 1 294 ? 0.661 -11.150 4.334 1.00 97.88 294 LEU A O 1
ATOM 2260 N N . VAL A 1 295 ? -1.050 -12.613 4.175 1.00 95.44 295 VAL A N 1
ATOM 2261 C CA . VAL A 1 295 ? -0.789 -13.049 2.800 1.00 95.44 295 VAL A CA 1
ATOM 2262 C C . VAL A 1 295 ? -2.038 -12.826 1.955 1.00 95.44 295 VAL A C 1
ATOM 2264 O O . VAL A 1 295 ? -3.154 -13.138 2.383 1.00 95.44 295 VAL A O 1
ATOM 2267 N N . HIS A 1 296 ? -1.863 -12.291 0.750 1.00 94.25 296 HIS A N 1
ATOM 2268 C CA . HIS A 1 296 ? -2.944 -12.085 -0.201 1.00 94.25 296 HIS A CA 1
ATOM 2269 C C . HIS A 1 296 ? -3.278 -13.404 -0.914 1.00 94.25 296 HIS A C 1
ATOM 2271 O O . HIS A 1 296 ? -2.528 -13.886 -1.759 1.00 94.25 296 HIS A O 1
ATOM 2277 N N . ARG A 1 297 ? -4.418 -14.018 -0.574 1.00 90.38 297 ARG A N 1
ATOM 2278 C CA . ARG A 1 297 ? -4.868 -15.303 -1.137 1.00 90.38 297 ARG A CA 1
ATOM 2279 C C . ARG A 1 297 ? -6.314 -15.217 -1.592 1.00 90.38 297 ARG A C 1
ATOM 2281 O O . ARG A 1 297 ? -7.194 -14.869 -0.810 1.00 90.38 297 ARG A O 1
ATOM 2288 N N . GLY A 1 298 ? -6.567 -15.583 -2.849 1.00 84.88 298 GLY A N 1
ATOM 2289 C CA . GLY A 1 298 ? -7.923 -15.594 -3.406 1.00 84.88 298 GLY A CA 1
ATOM 2290 C C . GLY A 1 298 ? -8.586 -14.213 -3.399 1.00 84.88 298 GLY A C 1
ATOM 2291 O O . GLY A 1 298 ? -9.755 -14.106 -3.043 1.00 84.88 298 GLY A O 1
ATOM 2292 N N . GLY A 1 299 ? -7.828 -13.159 -3.725 1.00 86.25 299 GLY A N 1
ATOM 2293 C CA . GLY A 1 299 ? -8.347 -11.787 -3.814 1.00 86.25 299 GLY A CA 1
ATOM 2294 C C . GLY A 1 299 ? -8.601 -11.097 -2.470 1.00 86.25 299 GLY A C 1
ATOM 2295 O O . GLY A 1 299 ? -9.337 -10.115 -2.425 1.00 86.25 299 GLY A O 1
ATOM 2296 N N . ARG A 1 300 ? -8.053 -11.619 -1.366 1.00 94.06 300 ARG A N 1
ATOM 2297 C CA . ARG A 1 300 ? -8.186 -11.022 -0.032 1.00 94.06 300 ARG A CA 1
ATOM 2298 C C . ARG A 1 300 ? -6.933 -11.221 0.810 1.00 94.06 300 ARG A C 1
ATOM 2300 O O . ARG A 1 300 ? -6.242 -12.230 0.681 1.00 94.06 300 ARG A O 1
ATOM 2307 N N . TRP A 1 301 ? -6.686 -10.290 1.725 1.00 96.44 301 TRP A N 1
ATOM 2308 C CA . TRP A 1 301 ? -5.639 -10.412 2.738 1.00 96.44 301 TRP A CA 1
ATOM 2309 C C . TRP A 1 301 ? -6.104 -11.301 3.893 1.00 96.44 301 TRP A C 1
ATOM 2311 O O . TRP A 1 301 ? -7.154 -11.071 4.497 1.00 96.44 301 TRP A O 1
ATOM 2321 N N . VAL A 1 302 ? -5.325 -12.338 4.195 1.00 96.38 302 VAL A N 1
ATOM 2322 C CA . VAL A 1 302 ? -5.619 -13.313 5.251 1.00 96.38 302 VAL A CA 1
ATOM 2323 C C . VAL A 1 302 ? -4.460 -13.338 6.238 1.00 96.38 302 VAL A C 1
ATOM 2325 O O . VAL A 1 302 ? -3.308 -13.426 5.819 1.00 96.38 302 VAL A O 1
ATOM 2328 N N . ALA A 1 303 ? -4.756 -13.273 7.537 1.00 96.06 303 ALA A N 1
ATOM 2329 C CA . ALA A 1 303 ? -3.751 -13.452 8.577 1.00 96.06 303 ALA A CA 1
ATOM 2330 C C . ALA A 1 303 ? -3.279 -14.915 8.589 1.00 96.06 303 ALA A C 1
ATOM 2332 O O . ALA A 1 303 ? -4.102 -15.825 8.693 1.00 96.06 303 ALA A O 1
ATOM 2333 N N . VAL A 1 304 ? -1.973 -15.137 8.448 1.00 94.69 304 VAL A N 1
ATOM 2334 C CA . VAL A 1 304 ? -1.361 -16.481 8.451 1.00 94.69 304 VAL A CA 1
ATOM 2335 C C . VAL A 1 304 ? -0.508 -16.733 9.686 1.00 94.69 304 VAL A C 1
ATOM 2337 O O . VAL A 1 304 ? -0.296 -17.883 10.053 1.00 94.69 304 VAL A O 1
ATOM 2340 N N . GLU A 1 305 ? -0.038 -15.669 10.329 1.00 90.44 305 GLU A N 1
ATOM 2341 C CA . GLU A 1 305 ? 0.783 -15.737 11.527 1.00 90.44 305 GLU A CA 1
ATOM 2342 C C . GLU A 1 305 ? 0.421 -14.567 12.437 1.00 90.44 305 GLU A C 1
ATOM 2344 O O . GLU A 1 305 ? 0.210 -13.442 11.973 1.00 90.44 305 GLU A O 1
ATOM 2349 N N . VAL A 1 306 ? 0.326 -14.859 13.729 1.00 86.62 306 VAL A N 1
ATOM 2350 C CA . VAL A 1 306 ? -0.020 -13.899 14.774 1.00 86.62 306 VAL A CA 1
ATOM 2351 C C . VAL A 1 306 ? 1.035 -14.066 15.859 1.00 86.62 306 VAL A C 1
ATOM 2353 O O . VAL A 1 306 ? 0.973 -14.998 16.661 1.00 86.62 306 VAL A O 1
ATOM 2356 N N . LEU A 1 307 ? 2.064 -13.223 15.815 1.00 83.88 307 LEU A N 1
ATOM 2357 C CA . LEU A 1 307 ? 3.191 -13.284 16.737 1.00 83.88 307 LEU A CA 1
ATOM 2358 C C . LEU A 1 307 ? 2.947 -12.311 17.886 1.00 83.88 307 LEU A C 1
ATOM 2360 O O . LEU A 1 307 ? 2.916 -11.107 17.660 1.00 83.88 307 LEU A O 1
ATOM 2364 N N . GLY A 1 308 ? 2.796 -12.869 19.093 1.00 70.25 308 GLY A N 1
ATOM 2365 C CA . GLY A 1 308 ? 2.860 -12.184 20.388 1.00 70.25 308 GLY A CA 1
ATOM 2366 C C . GLY A 1 308 ? 1.931 -10.980 20.562 1.00 70.25 308 GLY A C 1
ATOM 2367 O O . GLY A 1 308 ? 2.141 -9.921 19.980 1.00 70.25 308 GLY A O 1
ATOM 2368 N N . GLU A 1 309 ? 0.949 -11.110 21.450 1.00 74.25 309 GLU A N 1
ATOM 2369 C CA . GLU A 1 309 ? 0.214 -9.962 21.973 1.00 74.25 309 GLU A CA 1
ATOM 2370 C C . GLU A 1 309 ? 1.019 -9.358 23.134 1.00 74.25 309 GLU A C 1
ATOM 2372 O O . GLU A 1 309 ? 1.277 -10.046 24.123 1.00 74.25 309 GLU A O 1
ATOM 2377 N N . TRP A 1 310 ? 1.450 -8.099 23.030 1.00 86.31 310 TRP A N 1
ATOM 2378 C CA . TRP A 1 310 ? 1.780 -7.357 24.243 1.00 86.31 310 TRP A CA 1
ATOM 2379 C C . TRP A 1 310 ? 0.469 -6.860 24.843 1.00 86.31 310 TRP A C 1
ATOM 2381 O O . TRP A 1 310 ? -0.400 -6.371 24.122 1.00 86.31 310 TRP A O 1
ATOM 2391 N N . VAL A 1 311 ? 0.324 -7.020 26.155 1.00 78.88 311 VAL A N 1
ATOM 2392 C CA . VAL A 1 311 ? -0.841 -6.580 26.925 1.00 78.88 311 VAL A CA 1
ATOM 2393 C C . VAL A 1 311 ? -0.314 -5.731 28.069 1.00 78.88 311 VAL A C 1
ATOM 2395 O O . VAL A 1 311 ? 0.605 -6.157 28.771 1.00 78.88 311 VAL A O 1
ATOM 2398 N N . SER A 1 312 ? -0.862 -4.528 28.217 1.00 75.56 312 SER A N 1
ATOM 2399 C CA . SER A 1 312 ? -0.497 -3.562 29.255 1.00 75.56 312 SER A CA 1
ATOM 2400 C C . SER A 1 312 ? -1.715 -3.050 29.996 1.00 75.56 312 SER A C 1
ATOM 2402 O O . SER A 1 312 ? -2.787 -2.920 29.361 1.00 75.56 312 SER A O 1
#

Radius of gyration: 31.87 Å; chains: 1; bounding box: 56×66×93 Å

Sequence (312 aa):
MPIMFAPKPLWTSATLAALAVCLCGCGPSQPAAYQAAPYYLGQQSVQSPELISAYLATVDDLAADDEPAARETELDCCLDLTCGESVMELEGVAAFEATAEQQRRFARGRFDDAGNRRRVSRAIQELSALKVKLPPVSGFLVRRFEAGELQGGRLELAARLLEGHVKDARFAASAHRADFRADQENEVRRALFCYLLRSCQDHPRAKVVFLSEGDIHGRDPCDSLMKCFKGAKLPIRTISQCSPLPAQAGDKATGEPGIILWVRPIKWVETDCVEVEAGRWEHGLGASGTHWRLVHRGGRWVAVEVLGEWVS